Protein AF-A0A9E2I8N6-F1 (afdb_monomer_lite)

Structure (mmCIF, N/CA/C/O backbone):
data_AF-A0A9E2I8N6-F1
#
_entry.id   AF-A0A9E2I8N6-F1
#
loop_
_atom_site.group_PDB
_atom_site.id
_atom_site.type_symbol
_atom_site.label_atom_id
_atom_site.label_alt_id
_atom_site.label_comp_id
_atom_site.label_asym_id
_atom_site.label_entity_id
_atom_site.label_seq_id
_atom_site.pdbx_PDB_ins_code
_atom_site.Cartn_x
_atom_site.Cartn_y
_atom_site.Cartn_z
_atom_site.occupancy
_atom_site.B_iso_or_equiv
_atom_site.auth_seq_id
_atom_site.auth_comp_id
_atom_site.auth_asym_id
_atom_site.auth_atom_id
_atom_site.pdbx_PDB_model_num
ATOM 1 N N . MET A 1 1 ? -30.094 17.859 -16.298 1.00 48.66 1 MET A N 1
ATOM 2 C CA . MET A 1 1 ? -30.228 16.476 -16.817 1.00 48.66 1 MET A CA 1
ATOM 3 C C . MET A 1 1 ? -29.022 15.600 -16.455 1.00 48.66 1 MET A C 1
ATOM 5 O O . MET A 1 1 ? -29.227 14.591 -15.797 1.00 48.66 1 MET A O 1
ATOM 9 N N . LEU A 1 2 ? -27.777 16.019 -16.736 1.00 44.66 2 LEU A N 1
ATOM 10 C CA . LEU A 1 2 ? -26.548 15.304 -16.320 1.00 44.66 2 LEU A CA 1
ATOM 11 C C . LEU A 1 2 ? -26.465 15.026 -14.804 1.00 44.66 2 LEU A C 1
ATOM 13 O O . LEU A 1 2 ? -26.094 13.935 -14.390 1.00 44.66 2 LEU A O 1
ATOM 17 N N . GLN A 1 3 ? -26.911 15.965 -13.967 1.00 48.12 3 GLN A N 1
ATOM 18 C CA . GLN A 1 3 ? -26.876 15.825 -12.504 1.00 48.12 3 GLN A CA 1
ATOM 19 C C . GLN A 1 3 ? -27.768 14.689 -11.956 1.00 48.12 3 GLN A C 1
ATOM 21 O O . GLN A 1 3 ? -27.453 14.122 -10.917 1.00 48.12 3 GLN A O 1
ATOM 26 N N . ARG A 1 4 ? -28.855 14.321 -12.657 1.00 50.34 4 ARG A N 1
ATOM 27 C CA . ARG A 1 4 ? -29.710 13.179 -12.274 1.00 50.34 4 ARG A CA 1
ATOM 28 C C . ARG A 1 4 ? -29.137 11.837 -12.742 1.00 50.34 4 ARG A C 1
ATOM 30 O O . ARG A 1 4 ? -29.308 10.853 -12.038 1.00 50.34 4 ARG A O 1
ATOM 37 N N . LEU A 1 5 ? -28.416 11.810 -13.865 1.00 50.81 5 LEU A N 1
ATOM 38 C CA . LEU A 1 5 ? -27.748 10.600 -14.367 1.00 50.81 5 LEU A CA 1
ATOM 39 C C . LEU A 1 5 ? -26.554 10.193 -13.488 1.00 50.81 5 LEU A C 1
ATOM 41 O O . LEU A 1 5 ? -26.382 9.013 -13.203 1.00 50.81 5 LEU A O 1
ATOM 45 N N . PHE A 1 6 ? -25.780 11.155 -12.973 1.00 48.88 6 PHE A N 1
ATOM 46 C CA . PHE A 1 6 ? -24.663 10.857 -12.061 1.00 48.88 6 PHE A CA 1
ATOM 47 C C . PHE A 1 6 ? -25.097 10.486 -10.635 1.00 48.88 6 PHE A C 1
ATOM 49 O O . PHE A 1 6 ? -24.335 9.838 -9.923 1.00 48.88 6 PHE A O 1
ATOM 56 N N . MET A 1 7 ? -26.319 10.842 -10.223 1.00 50.53 7 MET A N 1
ATOM 57 C CA . MET A 1 7 ? -26.854 10.454 -8.912 1.00 50.53 7 MET A CA 1
ATOM 58 C C . MET A 1 7 ? -27.370 9.008 -8.856 1.00 50.53 7 MET A C 1
ATOM 60 O O . MET A 1 7 ? -27.530 8.480 -7.761 1.00 50.53 7 MET A O 1
ATOM 64 N N . GLN A 1 8 ? -27.612 8.341 -9.990 1.00 54.47 8 GLN A N 1
ATOM 65 C CA . GLN A 1 8 ? -28.238 7.011 -9.981 1.00 54.47 8 GLN A CA 1
ATOM 66 C C . GLN A 1 8 ? -27.259 5.835 -9.832 1.00 54.47 8 GLN A C 1
ATOM 68 O O . GLN A 1 8 ? -27.704 4.722 -9.569 1.00 54.47 8 GLN A O 1
ATOM 73 N N . SER A 1 9 ? -25.941 6.038 -9.954 1.00 67.25 9 SER A N 1
ATOM 74 C CA . SER A 1 9 ? -24.978 4.930 -9.859 1.00 67.25 9 SER A CA 1
ATOM 75 C C . SER A 1 9 ? -23.542 5.441 -9.611 1.00 67.25 9 SER A C 1
ATOM 77 O O . SER A 1 9 ? -22.736 5.565 -10.535 1.00 67.25 9 SER A O 1
ATOM 79 N N . PRO A 1 10 ? -23.167 5.737 -8.350 1.00 75.06 10 PRO A N 1
ATOM 80 C CA . PRO A 1 10 ? -21.771 5.991 -7.938 1.00 75.06 10 PRO A CA 1
ATOM 81 C C . PRO A 1 10 ? -20.782 4.896 -8.380 1.00 75.06 10 PRO A C 1
ATOM 83 O O . PRO A 1 10 ? -19.583 5.135 -8.525 1.00 75.06 10 PRO A O 1
ATOM 86 N N . THR A 1 11 ? -21.293 3.702 -8.673 1.00 82.88 11 THR A N 1
ATOM 87 C CA . THR A 1 11 ? -20.560 2.598 -9.290 1.00 82.88 11 THR A CA 1
ATOM 88 C C . THR A 1 11 ? -20.036 2.907 -10.695 1.00 82.88 11 THR A C 1
ATOM 90 O O . THR A 1 11 ? -18.966 2.414 -11.042 1.00 82.88 11 THR A O 1
ATOM 93 N N . HIS A 1 12 ? -20.698 3.759 -11.488 1.00 89.25 12 HIS A N 1
ATOM 94 C CA . HIS A 1 12 ? -20.178 4.166 -12.802 1.00 89.25 12 HIS A CA 1
ATOM 95 C C . HIS A 1 12 ? -18.934 5.045 -12.685 1.00 89.25 12 HIS A C 1
ATOM 97 O O . HIS A 1 12 ? -17.980 4.842 -13.428 1.00 89.25 12 HIS A O 1
ATOM 103 N N . ILE A 1 13 ? -18.909 5.979 -11.726 1.00 89.69 13 ILE A N 1
ATOM 104 C CA . ILE A 1 13 ? -17.737 6.838 -11.494 1.00 89.69 13 ILE A CA 1
ATOM 105 C C . ILE A 1 13 ? -16.535 5.972 -11.099 1.00 89.69 13 ILE A C 1
ATOM 107 O O . ILE A 1 13 ? -15.458 6.111 -11.675 1.00 89.69 13 ILE A O 1
ATOM 111 N N . GLY A 1 14 ? -16.740 5.021 -10.180 1.00 92.69 14 GLY A N 1
ATOM 112 C CA . GLY A 1 14 ? -15.711 4.048 -9.810 1.00 92.69 14 GLY A CA 1
ATOM 113 C C . GLY A 1 14 ? -15.209 3.225 -11.001 1.00 92.69 14 GLY A C 1
ATOM 114 O O . GLY A 1 14 ? -14.002 3.091 -11.185 1.00 92.69 14 GLY A O 1
ATOM 115 N N . ALA A 1 15 ? -16.110 2.731 -11.856 1.00 94.81 15 ALA A N 1
ATOM 116 C CA . ALA A 1 15 ? -15.739 1.969 -13.050 1.00 94.81 15 ALA A CA 1
ATOM 117 C C . ALA A 1 15 ? -14.923 2.800 -14.057 1.00 94.81 15 ALA A C 1
ATOM 119 O O . ALA A 1 15 ? -13.929 2.304 -14.583 1.00 94.81 15 ALA A O 1
ATOM 120 N N . ILE A 1 16 ? -15.292 4.067 -14.283 1.00 95.62 16 ILE A N 1
ATOM 121 C CA . ILE A 1 16 ? -14.557 4.983 -15.171 1.00 95.62 16 ILE A CA 1
ATOM 122 C C . ILE A 1 16 ? -13.142 5.228 -14.639 1.00 95.62 16 ILE A C 1
ATOM 124 O O . ILE A 1 16 ? -12.177 5.128 -15.392 1.00 95.62 16 ILE A O 1
ATOM 128 N N . ILE A 1 17 ? -12.999 5.503 -13.340 1.00 96.00 17 ILE A N 1
ATOM 129 C CA . ILE A 1 17 ? -11.686 5.736 -12.721 1.00 96.00 17 ILE A CA 1
ATOM 130 C C . ILE A 1 17 ? -10.835 4.456 -12.735 1.00 96.00 17 ILE A C 1
ATOM 132 O O . ILE A 1 17 ? -9.624 4.514 -12.970 1.00 96.00 17 ILE A O 1
ATOM 136 N N . GLY A 1 18 ? -11.460 3.294 -12.532 1.00 96.81 18 GLY A N 1
ATOM 137 C CA . GLY A 1 18 ? -10.798 2.002 -12.681 1.00 96.81 18 GLY A CA 1
ATOM 138 C C . GLY A 1 18 ? -10.282 1.792 -14.105 1.00 96.81 18 GLY A C 1
ATOM 139 O O . GLY A 1 18 ? -9.103 1.501 -14.286 1.00 96.81 18 GLY A O 1
ATOM 140 N N . ALA A 1 19 ? -11.115 2.029 -15.121 1.00 97.62 19 ALA A N 1
ATOM 141 C CA . ALA A 1 19 ? -10.723 1.916 -16.526 1.00 97.62 19 ALA A CA 1
ATOM 142 C C . ALA A 1 19 ? -9.598 2.896 -16.904 1.00 97.62 19 ALA A C 1
ATOM 144 O O . ALA A 1 19 ? -8.639 2.499 -17.564 1.00 97.62 19 ALA A O 1
ATOM 145 N N . LEU A 1 20 ? -9.666 4.143 -16.425 1.00 97.44 20 LEU A N 1
ATOM 146 C CA . LEU A 1 20 ? -8.597 5.134 -16.582 1.00 97.44 20 LEU A CA 1
ATOM 147 C C . LEU A 1 20 ? -7.274 4.629 -15.985 1.00 97.44 20 LEU A C 1
ATOM 149 O O . LEU A 1 20 ? -6.224 4.742 -16.613 1.00 97.44 20 LEU A O 1
ATOM 153 N N . SER A 1 21 ? -7.330 4.040 -14.788 1.00 97.38 21 SER A N 1
ATOM 154 C CA . SER A 1 21 ? -6.150 3.493 -14.110 1.00 97.38 21 SER A CA 1
ATOM 155 C C . SER A 1 21 ? -5.581 2.277 -14.841 1.00 97.38 21 SER A C 1
ATOM 157 O O . SER A 1 21 ? -4.366 2.177 -14.999 1.00 97.38 21 SER A O 1
ATOM 159 N N . ALA A 1 22 ? -6.440 1.389 -15.354 1.00 97.50 22 ALA A N 1
ATOM 160 C CA . ALA A 1 22 ? -6.016 0.272 -16.195 1.00 97.50 22 ALA A CA 1
ATOM 161 C C . ALA A 1 22 ? -5.307 0.769 -17.462 1.00 97.50 22 ALA A C 1
ATOM 163 O O . ALA A 1 22 ? -4.232 0.274 -17.784 1.00 97.50 22 ALA A O 1
ATOM 164 N N . ALA A 1 23 ? -5.871 1.769 -18.147 1.00 97.81 23 ALA A N 1
ATOM 165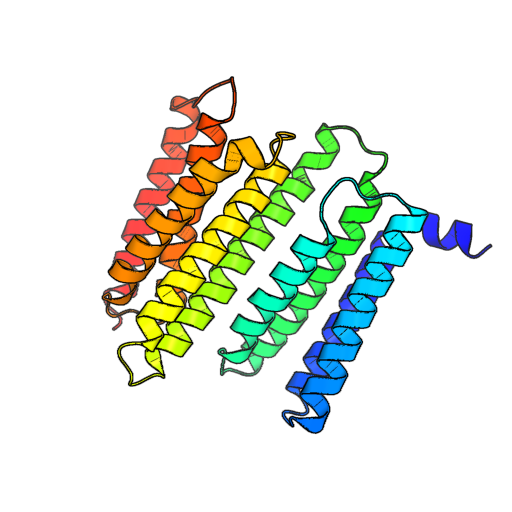 C CA . ALA A 1 23 ? -5.298 2.335 -19.365 1.00 97.81 23 ALA A CA 1
ATOM 166 C C . ALA A 1 23 ? -3.924 2.977 -19.116 1.00 97.81 23 ALA A C 1
ATOM 168 O O . ALA A 1 23 ? -2.985 2.725 -19.872 1.00 97.81 23 ALA A O 1
ATOM 169 N N . ALA A 1 24 ? -3.779 3.755 -18.038 1.00 97.25 24 ALA A N 1
ATOM 170 C CA . ALA A 1 24 ? -2.505 4.367 -17.667 1.00 97.25 24 ALA A CA 1
ATOM 171 C C . ALA A 1 24 ? -1.426 3.307 -17.386 1.00 97.25 24 ALA A C 1
ATOM 173 O O . ALA A 1 24 ? -0.350 3.332 -17.986 1.00 97.25 24 ALA A O 1
ATOM 174 N N . LEU A 1 25 ? -1.735 2.327 -16.532 1.00 96.56 25 LEU A N 1
ATOM 175 C CA . LEU A 1 25 ? -0.794 1.267 -16.163 1.00 96.56 25 LEU A CA 1
ATOM 176 C C . LEU A 1 25 ? -0.463 0.338 -17.339 1.00 96.56 25 LEU A C 1
ATOM 178 O O . LEU A 1 25 ? 0.688 -0.062 -17.500 1.00 96.56 25 LEU A O 1
ATOM 182 N N . PHE A 1 26 ? -1.443 0.028 -18.191 1.00 97.12 26 PHE A N 1
ATOM 183 C CA . PHE A 1 26 ? -1.229 -0.746 -19.413 1.00 97.12 26 PHE A CA 1
ATOM 184 C C . PHE A 1 26 ? -0.312 -0.006 -20.391 1.00 97.12 26 PHE A C 1
ATOM 186 O O . PHE A 1 26 ? 0.589 -0.615 -20.960 1.00 97.12 26 PHE A O 1
ATOM 193 N N . THR A 1 27 ? -0.483 1.310 -20.541 1.00 97.25 27 THR A N 1
ATOM 194 C CA . THR A 1 27 ? 0.381 2.136 -21.400 1.00 97.25 27 THR A CA 1
ATOM 195 C C . THR A 1 27 ? 1.827 2.115 -20.906 1.00 97.25 27 THR A C 1
ATOM 197 O O . THR A 1 27 ? 2.739 1.882 -21.696 1.00 97.25 27 THR A O 1
ATOM 200 N N . VAL A 1 28 ? 2.042 2.281 -19.596 1.00 96.12 28 VAL A N 1
ATOM 201 C CA . VAL A 1 28 ? 3.380 2.172 -18.986 1.00 96.12 28 VAL A CA 1
ATOM 202 C C . VAL A 1 28 ? 3.979 0.780 -19.195 1.00 96.12 28 VAL A C 1
ATOM 204 O O . VAL A 1 28 ? 5.169 0.652 -19.473 1.00 96.12 28 VAL A O 1
ATOM 207 N N . HIS A 1 29 ? 3.162 -0.266 -19.076 1.00 94.56 29 HIS A N 1
ATOM 208 C CA . HIS A 1 29 ? 3.610 -1.640 -19.265 1.00 94.56 29 HIS A CA 1
ATOM 209 C C . HIS A 1 29 ? 4.013 -1.940 -20.716 1.00 94.56 29 HIS A C 1
ATOM 211 O O . HIS A 1 29 ? 5.042 -2.575 -20.940 1.00 94.56 29 HIS A O 1
ATOM 217 N N . GLN A 1 30 ? 3.220 -1.478 -21.685 1.00 96.44 30 GLN A N 1
ATOM 218 C CA . GLN A 1 30 ? 3.439 -1.735 -23.108 1.00 96.44 30 GLN A CA 1
ATOM 219 C C . GLN A 1 30 ? 4.614 -0.929 -23.678 1.00 96.44 30 GLN A C 1
ATOM 221 O O . GLN A 1 30 ? 5.298 -1.395 -24.588 1.00 96.44 30 GLN A O 1
ATOM 226 N N . PHE A 1 31 ? 4.860 0.269 -23.141 1.00 96.38 31 PHE A N 1
ATOM 227 C CA . PHE A 1 31 ? 5.901 1.181 -23.609 1.00 96.38 31 PHE A CA 1
ATOM 228 C C . PHE A 1 31 ? 6.872 1.525 -22.468 1.00 96.38 31 PHE A C 1
ATOM 230 O O . PHE A 1 31 ? 6.771 2.607 -21.882 1.00 96.38 31 PHE A O 1
ATOM 237 N N . PRO A 1 32 ? 7.846 0.646 -22.158 1.00 92.44 32 PRO A N 1
ATOM 238 C CA . PRO A 1 32 ? 8.779 0.811 -21.042 1.00 92.44 32 PRO A CA 1
ATOM 239 C C . PRO A 1 32 ? 9.885 1.837 -21.357 1.00 92.44 32 PRO A C 1
ATOM 241 O O . PRO A 1 32 ? 11.074 1.544 -21.276 1.00 92.44 32 PRO A O 1
ATOM 244 N N . SER A 1 33 ? 9.505 3.053 -21.750 1.00 96.81 33 SER A N 1
ATOM 245 C CA . SER A 1 33 ? 10.422 4.173 -21.969 1.00 96.81 33 SER A CA 1
ATOM 246 C C . SER A 1 33 ? 10.206 5.247 -20.907 1.00 96.81 33 SER A C 1
ATOM 248 O O . SER A 1 33 ? 9.071 5.523 -20.519 1.00 96.81 33 SER A O 1
ATOM 250 N N . LEU A 1 34 ? 11.283 5.905 -20.462 1.00 95.44 34 LEU A N 1
ATOM 251 C CA . LEU A 1 34 ? 11.185 7.002 -19.488 1.00 95.44 34 LEU A CA 1
ATOM 252 C C . LEU A 1 34 ? 10.321 8.163 -20.011 1.00 95.44 34 LEU A C 1
ATOM 254 O O . LEU A 1 34 ? 9.597 8.790 -19.240 1.00 95.44 34 LEU A O 1
ATOM 258 N N . ALA A 1 35 ? 10.358 8.396 -21.327 1.00 96.88 35 ALA A N 1
ATOM 259 C CA . ALA A 1 35 ? 9.568 9.418 -22.007 1.00 96.88 35 ALA A CA 1
ATOM 260 C C . ALA A 1 35 ? 8.057 9.146 -21.960 1.00 96.88 35 ALA A C 1
ATOM 262 O O . ALA A 1 35 ? 7.280 10.091 -21.961 1.00 96.88 35 ALA A O 1
ATOM 263 N N . VAL A 1 36 ? 7.633 7.880 -21.894 1.00 97.00 36 VAL A N 1
ATOM 264 C CA . VAL A 1 36 ? 6.219 7.519 -21.700 1.00 97.00 36 VAL A CA 1
ATOM 265 C C . VAL A 1 36 ? 5.889 7.408 -20.213 1.00 97.00 36 VAL A C 1
ATOM 267 O O . VAL A 1 36 ? 4.832 7.859 -19.778 1.00 97.00 36 VAL A O 1
ATOM 270 N N . PHE A 1 37 ? 6.812 6.866 -19.418 1.00 95.38 37 PHE A N 1
ATOM 271 C CA . PHE A 1 37 ? 6.622 6.613 -17.996 1.00 95.38 37 PHE A CA 1
ATOM 272 C C . PHE A 1 37 ? 6.210 7.863 -17.212 1.00 95.38 37 PHE A C 1
ATOM 274 O O . PHE A 1 37 ? 5.141 7.883 -16.599 1.00 95.38 37 PHE A O 1
ATOM 281 N N . PHE A 1 38 ? 7.041 8.911 -17.229 1.00 96.00 38 PHE A N 1
ATOM 282 C CA . PHE A 1 38 ? 6.804 10.086 -16.391 1.00 96.00 38 PHE A CA 1
ATOM 283 C C . PHE A 1 38 ? 5.532 10.848 -16.781 1.00 96.00 38 PHE A C 1
ATOM 285 O O . PHE A 1 38 ? 4.728 11.106 -15.884 1.00 96.00 38 PHE A O 1
ATOM 292 N N . PRO A 1 39 ? 5.279 11.167 -18.068 1.00 97.81 39 PRO A N 1
ATOM 293 C CA . PRO A 1 39 ? 4.054 11.862 -18.446 1.00 97.81 39 PRO A CA 1
ATOM 294 C C . PRO A 1 39 ? 2.800 11.068 -18.090 1.00 97.81 39 PRO A C 1
ATOM 296 O O . PRO A 1 39 ? 1.892 11.626 -17.483 1.00 97.81 39 PRO A O 1
ATOM 299 N N . VAL A 1 40 ? 2.762 9.761 -18.382 1.00 97.38 40 VAL A N 1
ATOM 300 C CA . VAL A 1 40 ? 1.581 8.935 -18.088 1.00 97.38 40 VAL A CA 1
ATOM 301 C C . VAL A 1 40 ? 1.331 8.852 -16.583 1.00 97.38 40 VAL A C 1
ATOM 303 O O . VAL A 1 40 ? 0.195 9.045 -16.153 1.00 97.38 40 VAL A O 1
ATOM 306 N N . MET A 1 41 ? 2.369 8.634 -15.770 1.00 95.94 41 MET A N 1
ATOM 307 C CA . MET A 1 41 ? 2.226 8.562 -14.312 1.00 95.94 41 MET A CA 1
ATOM 308 C C . MET A 1 41 ? 1.795 9.897 -13.701 1.00 95.94 41 MET A C 1
ATOM 310 O O . MET A 1 41 ? 0.892 9.920 -12.864 1.00 95.94 41 MET A O 1
ATOM 314 N N . VAL A 1 42 ? 2.396 11.013 -14.127 1.00 96.62 42 VAL A N 1
ATOM 315 C CA . VAL A 1 42 ? 2.031 12.351 -13.637 1.00 96.62 42 VAL A CA 1
ATOM 316 C C . VAL A 1 42 ? 0.601 12.695 -14.046 1.00 96.62 42 VAL A C 1
ATOM 318 O O . VAL A 1 42 ? -0.194 13.078 -13.189 1.00 96.62 42 VAL A O 1
ATOM 321 N N . SER A 1 43 ? 0.237 12.508 -15.318 1.00 97.25 43 SER A N 1
ATOM 322 C CA . SER A 1 43 ? -1.128 12.749 -15.794 1.00 97.25 43 SER A CA 1
ATOM 323 C C . SER A 1 43 ? -2.142 11.873 -15.064 1.00 97.25 43 SER A C 1
ATOM 325 O O . SER A 1 43 ? -3.180 12.373 -14.638 1.00 97.25 43 SER A O 1
ATOM 327 N N . TRP A 1 44 ? -1.840 10.591 -14.857 1.00 97.19 44 TRP A N 1
ATOM 328 C CA . TRP A 1 44 ? -2.710 9.683 -14.114 1.00 97.19 44 TRP A CA 1
ATOM 329 C C . TRP A 1 44 ? -2.916 10.138 -12.664 1.00 97.19 44 TRP A C 1
ATOM 331 O O . TRP A 1 44 ? -4.061 10.260 -12.229 1.00 97.19 44 TRP A O 1
ATOM 341 N N . LEU A 1 45 ? -1.844 10.472 -11.937 1.00 97.00 45 LEU A N 1
ATOM 342 C CA . LEU A 1 45 ? -1.937 10.972 -10.560 1.00 97.00 45 LEU A CA 1
ATOM 343 C C . LEU A 1 45 ? -2.723 12.284 -10.471 1.00 97.00 45 LEU A C 1
ATOM 345 O O . LEU A 1 45 ? -3.579 12.426 -9.597 1.00 97.00 45 LEU A O 1
ATOM 349 N N . VAL A 1 46 ? -2.480 13.223 -11.390 1.00 97.25 46 VAL A N 1
ATOM 350 C CA . VAL A 1 46 ? -3.230 14.485 -11.465 1.00 97.25 46 VAL A CA 1
ATOM 351 C C . VAL A 1 46 ? -4.715 14.212 -11.693 1.00 97.25 46 VAL A C 1
ATOM 353 O O . VAL A 1 46 ? -5.547 14.769 -10.982 1.00 97.25 46 VAL A O 1
ATOM 356 N N . LEU A 1 47 ? -5.068 13.316 -12.618 1.00 96.88 47 LEU A N 1
ATOM 357 C CA . LEU A 1 47 ? -6.463 12.956 -12.875 1.00 96.88 47 LEU A CA 1
ATOM 358 C C . LEU A 1 47 ? -7.133 12.307 -11.657 1.00 96.88 47 LEU A C 1
ATOM 360 O O . LEU A 1 47 ? -8.286 12.626 -11.371 1.00 96.88 47 LEU A O 1
ATOM 364 N N . LEU A 1 48 ? -6.428 11.455 -10.904 1.00 95.88 48 LEU A N 1
ATOM 365 C CA . LEU A 1 48 ? -6.948 10.897 -9.652 1.00 95.88 48 LEU A CA 1
ATOM 366 C C . LEU A 1 48 ? -7.193 11.996 -8.603 1.00 95.88 48 LEU A C 1
ATOM 368 O O . LEU A 1 48 ? -8.270 12.048 -8.002 1.00 95.88 48 LEU A O 1
ATOM 372 N N . ILE A 1 49 ? -6.243 12.915 -8.410 1.00 95.94 49 ILE A N 1
ATOM 373 C CA . ILE A 1 49 ? -6.390 14.032 -7.461 1.00 95.94 49 ILE A CA 1
ATOM 374 C C . ILE A 1 49 ? -7.566 14.933 -7.860 1.00 95.94 49 ILE A C 1
ATOM 376 O O . ILE A 1 49 ? -8.408 15.251 -7.019 1.00 95.94 49 ILE A O 1
ATOM 380 N N . LEU A 1 50 ? -7.673 15.291 -9.142 1.00 95.56 50 LEU A N 1
ATOM 381 C CA . LEU A 1 50 ? -8.777 16.099 -9.662 1.00 95.56 50 LEU A CA 1
ATOM 382 C C . LEU A 1 50 ? -10.124 15.387 -9.512 1.00 95.56 50 LEU A C 1
ATOM 384 O O . LEU A 1 50 ? -11.101 16.013 -9.101 1.00 95.56 50 LEU A O 1
ATOM 388 N N . ALA A 1 51 ? -10.184 14.081 -9.786 1.00 93.31 51 ALA A N 1
ATOM 389 C CA . ALA A 1 51 ? -11.386 13.284 -9.563 1.00 93.31 51 ALA A CA 1
ATOM 390 C C . ALA A 1 51 ? -11.775 13.270 -8.079 1.00 93.31 51 ALA A C 1
ATOM 392 O O . ALA A 1 51 ? -12.948 13.439 -7.752 1.00 93.31 51 ALA A O 1
ATOM 393 N N . TYR A 1 52 ? -10.802 13.125 -7.174 1.00 92.50 52 TYR A N 1
ATOM 394 C CA . TYR A 1 52 ? -11.042 13.199 -5.734 1.00 92.50 52 TYR A CA 1
ATOM 395 C C . TYR A 1 52 ? -11.615 14.564 -5.333 1.00 92.50 52 TYR A C 1
ATOM 397 O O . TYR A 1 52 ? -12.662 14.597 -4.692 1.00 92.50 52 TYR A O 1
ATOM 405 N N . TRP A 1 53 ? -11.002 15.675 -5.759 1.00 92.62 53 TRP A N 1
ATOM 406 C CA . TRP A 1 53 ? -11.500 17.025 -5.460 1.00 92.62 53 TRP A CA 1
ATOM 407 C C . TRP A 1 53 ? -12.894 17.276 -6.024 1.00 92.62 53 TRP A C 1
ATOM 409 O O . TRP A 1 53 ? -13.755 17.800 -5.321 1.00 92.62 53 TRP A O 1
ATOM 419 N N . TYR A 1 54 ? -13.143 16.864 -7.269 1.00 90.88 54 TYR A N 1
ATOM 420 C CA . TYR A 1 54 ? -14.460 16.983 -7.885 1.00 90.88 54 TYR A CA 1
ATOM 421 C C . TYR A 1 54 ? -15.532 16.270 -7.059 1.00 90.88 54 TYR A C 1
ATOM 423 O O . TYR A 1 54 ? -16.603 16.827 -6.809 1.00 90.88 54 TYR A O 1
ATOM 431 N N . ILE A 1 55 ? -15.242 15.046 -6.615 1.00 87.44 55 ILE A N 1
ATOM 432 C CA . ILE A 1 55 ? -16.182 14.277 -5.808 1.00 87.44 55 ILE A CA 1
ATOM 433 C C . ILE A 1 55 ? -16.318 14.904 -4.415 1.00 87.44 55 ILE A C 1
ATOM 435 O O . ILE A 1 55 ? -17.433 15.035 -3.928 1.00 87.44 55 ILE A O 1
ATOM 439 N N . ASP A 1 56 ? -15.231 15.339 -3.783 1.00 87.69 56 ASP A N 1
ATOM 440 C CA . ASP A 1 56 ? -15.270 15.932 -2.442 1.00 87.69 56 ASP A CA 1
ATOM 441 C C . ASP A 1 56 ? -16.104 17.204 -2.368 1.00 87.69 56 ASP A C 1
ATOM 443 O O . ASP A 1 56 ? -16.987 17.305 -1.520 1.00 87.69 56 ASP A O 1
ATOM 447 N N . ILE A 1 57 ? -15.945 18.105 -3.336 1.00 87.12 57 ILE A N 1
ATOM 448 C CA . ILE A 1 57 ? -16.760 19.323 -3.438 1.00 87.12 57 ILE A CA 1
ATOM 449 C C . ILE A 1 57 ? -18.253 18.995 -3.589 1.00 87.12 57 ILE A C 1
ATOM 451 O O . ILE A 1 57 ? -19.110 19.732 -3.104 1.00 87.12 57 ILE A O 1
ATOM 455 N N . ARG A 1 58 ? -18.588 17.909 -4.292 1.00 83.81 58 ARG A N 1
ATOM 456 C CA . ARG A 1 58 ? -19.978 17.549 -4.609 1.00 83.81 58 ARG A CA 1
ATOM 457 C C . ARG A 1 58 ? -20.662 16.721 -3.531 1.00 83.81 58 ARG A C 1
ATOM 459 O O . ARG A 1 58 ? -21.880 16.800 -3.406 1.00 83.81 58 ARG A O 1
ATOM 466 N N . P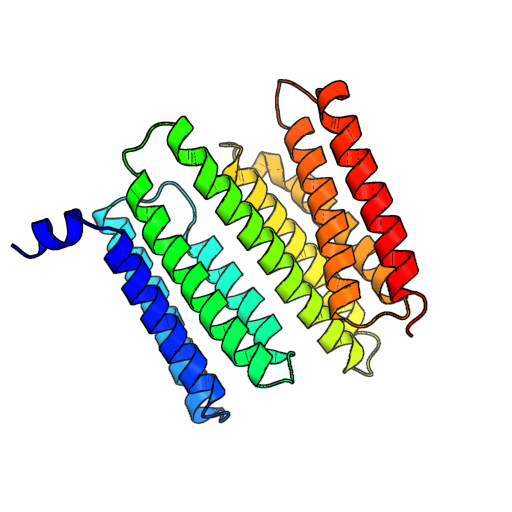HE A 1 59 ? -19.897 15.904 -2.822 1.00 79.81 59 PHE A N 1
ATOM 467 C CA . PHE A 1 59 ? -20.422 14.793 -2.042 1.00 79.81 59 PHE A CA 1
ATOM 468 C C . PHE A 1 59 ? -19.925 14.810 -0.582 1.00 79.81 59 PHE A C 1
ATOM 470 O O . PHE A 1 59 ? -20.617 14.294 0.288 1.00 79.81 59 PHE A O 1
ATOM 477 N N . GLY A 1 60 ? -18.793 15.458 -0.279 1.00 74.00 60 GLY A N 1
ATOM 478 C CA . GLY A 1 60 ? -18.260 15.632 1.078 1.00 74.00 60 GLY A CA 1
ATOM 479 C C . GLY A 1 60 ? -17.755 14.334 1.716 1.00 74.00 60 GLY A C 1
ATOM 480 O O . GLY A 1 60 ? -18.519 13.561 2.301 1.00 74.00 60 GLY A O 1
ATOM 481 N N . TRP A 1 61 ? -16.446 14.083 1.660 1.00 72.88 61 TRP A N 1
ATOM 482 C CA . TRP A 1 61 ? -15.877 12.842 2.196 1.00 72.88 61 TRP A CA 1
ATOM 483 C C . TRP A 1 61 ? -15.660 12.881 3.712 1.00 72.88 61 TRP A C 1
ATOM 485 O O . TRP A 1 61 ? -15.121 13.828 4.275 1.00 72.88 61 TRP A O 1
ATOM 495 N N . LYS A 1 62 ? -15.999 11.776 4.393 1.00 68.69 62 LYS A N 1
ATOM 496 C CA . LYS A 1 62 ? -15.731 11.588 5.836 1.00 68.69 62 LYS A CA 1
ATOM 497 C C . LYS A 1 62 ? -14.345 11.003 6.139 1.00 68.69 62 LYS A C 1
ATOM 499 O O . LYS A 1 62 ? -13.860 11.121 7.263 1.00 68.69 62 LYS A O 1
ATOM 504 N N . TYR A 1 63 ? -13.724 10.333 5.172 1.00 72.31 63 TYR A N 1
ATOM 505 C CA . TYR A 1 63 ? -12.446 9.634 5.338 1.00 72.31 63 TYR A CA 1
ATOM 506 C C . TYR A 1 63 ? -11.350 10.307 4.510 1.00 72.31 63 TYR A C 1
ATOM 508 O O . TYR A 1 63 ? -11.665 10.883 3.471 1.00 72.31 63 TYR A O 1
ATOM 516 N N . PRO A 1 64 ? -10.067 10.185 4.903 1.00 83.38 64 PRO A N 1
ATOM 517 C CA . PRO A 1 64 ? -8.942 10.664 4.103 1.00 83.38 64 PRO A CA 1
ATOM 518 C C . PRO A 1 64 ? -8.716 9.753 2.879 1.00 83.38 64 PRO A C 1
ATOM 520 O O . PRO A 1 64 ? -7.681 9.105 2.760 1.00 83.38 64 PRO A O 1
ATOM 523 N N . LEU A 1 65 ? -9.705 9.660 1.982 1.00 86.94 65 LEU A N 1
ATOM 524 C CA . LEU A 1 65 ? -9.687 8.743 0.842 1.00 86.94 65 LEU A CA 1
ATOM 525 C C . LEU A 1 65 ? -8.500 9.001 -0.077 1.00 86.94 65 LEU A C 1
ATOM 527 O O . LEU A 1 65 ? -7.866 8.047 -0.515 1.00 86.94 65 LEU A O 1
ATOM 531 N N . LEU A 1 66 ? -8.178 10.272 -0.324 1.00 90.81 66 LEU A N 1
ATOM 532 C CA . LEU A 1 66 ? -7.023 10.629 -1.136 1.00 90.81 66 LEU A CA 1
ATOM 533 C C . LEU A 1 66 ? -5.748 9.967 -0.608 1.00 90.81 66 LEU A C 1
ATOM 535 O O . LEU A 1 66 ? -4.984 9.410 -1.384 1.00 90.81 66 LEU A O 1
ATOM 539 N N . ALA A 1 67 ? -5.554 9.959 0.713 1.00 92.19 67 ALA A N 1
ATOM 540 C CA . ALA A 1 67 ? -4.396 9.317 1.317 1.00 92.19 67 ALA A CA 1
ATOM 541 C C . ALA A 1 67 ? -4.402 7.796 1.092 1.00 92.19 67 ALA A C 1
ATOM 543 O O . ALA A 1 67 ? -3.356 7.241 0.774 1.00 92.19 67 ALA A O 1
ATOM 544 N N . TYR A 1 68 ? -5.565 7.136 1.187 1.00 92.38 68 TYR A N 1
ATOM 545 C CA . TYR A 1 68 ? -5.685 5.711 0.853 1.00 92.38 68 TYR A CA 1
ATOM 546 C C . TYR A 1 68 ? -5.340 5.444 -0.611 1.00 92.38 68 TYR A C 1
ATOM 548 O O . TYR A 1 68 ? -4.537 4.567 -0.885 1.00 92.38 68 TYR A O 1
ATOM 556 N N . ILE A 1 69 ? -5.880 6.231 -1.542 1.00 93.31 69 ILE A N 1
ATOM 557 C CA . ILE A 1 69 ? -5.616 6.065 -2.976 1.00 93.31 69 ILE A CA 1
ATOM 558 C C . ILE A 1 69 ? -4.134 6.258 -3.282 1.00 93.31 69 ILE A C 1
ATOM 560 O O . ILE A 1 69 ? -3.562 5.448 -4.000 1.00 93.31 69 ILE A O 1
ATOM 564 N N . LEU A 1 70 ? -3.505 7.303 -2.738 1.00 94.88 70 LEU A N 1
ATOM 565 C CA . LEU A 1 70 ? -2.087 7.573 -2.976 1.00 94.88 70 LEU A CA 1
ATOM 566 C C . LEU A 1 70 ? -1.197 6.461 -2.415 1.00 94.88 70 LEU A C 1
ATOM 568 O O . LEU A 1 70 ? -0.272 6.030 -3.098 1.00 94.88 70 LEU A O 1
ATOM 572 N N . VAL A 1 71 ? -1.504 5.966 -1.212 1.00 96.19 71 VAL A N 1
ATOM 573 C CA . VAL A 1 71 ? -0.823 4.806 -0.621 1.00 96.19 71 VAL A CA 1
ATOM 574 C C . VAL A 1 71 ? -0.984 3.575 -1.507 1.00 96.19 71 VAL A C 1
ATOM 576 O O . VAL A 1 71 ? 0.017 2.962 -1.862 1.00 96.19 71 VAL A O 1
ATOM 579 N N . THR A 1 72 ? -2.208 3.252 -1.923 1.00 95.69 72 THR A N 1
ATOM 580 C CA . THR A 1 72 ? -2.487 2.086 -2.767 1.00 95.69 72 THR A CA 1
ATOM 581 C C . THR A 1 72 ? -1.793 2.185 -4.120 1.00 95.69 72 THR A C 1
ATOM 583 O O . THR A 1 72 ? -1.142 1.241 -4.560 1.00 95.69 72 THR A O 1
ATOM 586 N N . VAL A 1 73 ? -1.870 3.340 -4.781 1.00 95.06 73 VAL A N 1
ATOM 587 C CA . VAL A 1 73 ? -1.193 3.568 -6.062 1.00 95.06 73 VAL A CA 1
ATOM 588 C C . VAL A 1 73 ? 0.312 3.389 -5.910 1.00 95.06 73 VAL A C 1
ATOM 590 O O . VAL A 1 73 ? 0.909 2.653 -6.692 1.00 95.06 73 VAL A O 1
ATOM 593 N N . PHE A 1 74 ? 0.916 4.010 -4.897 1.00 96.25 74 PHE A N 1
ATOM 594 C CA . PHE A 1 74 ? 2.352 3.915 -4.662 1.00 96.25 74 PHE A CA 1
ATOM 595 C C . PHE A 1 74 ? 2.783 2.476 -4.352 1.00 96.25 74 PHE A C 1
ATOM 597 O O . PHE A 1 74 ? 3.635 1.928 -5.046 1.00 96.25 74 PHE A O 1
ATOM 604 N N . SER A 1 75 ? 2.149 1.833 -3.370 1.00 97.06 75 SER A N 1
ATOM 605 C CA . SER A 1 75 ? 2.488 0.478 -2.932 1.00 97.06 75 SER A CA 1
ATOM 606 C C . SER A 1 75 ? 2.308 -0.564 -4.033 1.00 97.06 75 SER A C 1
ATOM 608 O O . SER A 1 75 ? 3.191 -1.397 -4.243 1.00 97.06 75 SER A O 1
ATOM 610 N N . LEU A 1 76 ? 1.192 -0.529 -4.763 1.00 94.75 76 LEU A N 1
ATOM 611 C CA . LEU A 1 76 ? 0.940 -1.518 -5.808 1.00 94.75 76 LEU A CA 1
ATOM 612 C C . LEU A 1 76 ? 1.786 -1.279 -7.057 1.00 94.75 76 LEU A C 1
ATOM 614 O O . LEU A 1 76 ? 2.195 -2.244 -7.702 1.00 94.75 76 LEU A O 1
ATOM 618 N N . PHE A 1 77 ? 2.101 -0.021 -7.374 1.00 94.19 77 PHE A N 1
ATOM 619 C CA . PHE A 1 77 ? 3.064 0.293 -8.422 1.00 94.19 77 PHE A CA 1
ATOM 620 C C . PHE A 1 77 ? 4.470 -0.216 -8.061 1.00 94.19 77 PHE A C 1
ATOM 622 O O . PHE A 1 77 ? 5.131 -0.831 -8.900 1.00 94.19 77 PHE A O 1
ATOM 629 N N . SER A 1 78 ? 4.902 -0.049 -6.805 1.00 96.25 78 SER A N 1
ATOM 630 C CA . SER A 1 78 ? 6.152 -0.628 -6.301 1.00 96.25 78 SER A CA 1
ATOM 631 C C . SER A 1 78 ? 6.200 -2.143 -6.508 1.00 96.25 78 SER A C 1
ATOM 633 O O . SER A 1 78 ? 7.172 -2.646 -7.069 1.00 96.25 78 SER A O 1
ATOM 635 N N . LEU A 1 79 ? 5.135 -2.875 -6.166 1.00 96.44 79 LEU A N 1
ATOM 636 C CA . LEU A 1 79 ? 5.064 -4.316 -6.435 1.00 96.44 79 LEU A CA 1
ATOM 637 C C . LEU A 1 79 ? 5.101 -4.634 -7.937 1.00 96.44 79 LEU A C 1
ATOM 639 O O . LEU A 1 79 ? 5.832 -5.528 -8.358 1.00 96.44 79 LEU A O 1
ATOM 643 N N . LEU A 1 80 ? 4.352 -3.893 -8.759 1.00 95.88 80 LEU A N 1
ATOM 644 C CA . LEU A 1 80 ? 4.334 -4.083 -10.213 1.00 95.88 80 LEU A CA 1
ATOM 645 C C . LEU A 1 80 ? 5.736 -3.938 -10.832 1.00 95.88 80 LEU A C 1
ATOM 647 O O . LEU A 1 80 ? 6.062 -4.667 -11.769 1.00 95.88 80 LEU A O 1
ATOM 651 N N . SER A 1 81 ? 6.564 -3.037 -10.290 1.00 94.69 81 SER A N 1
ATOM 652 C CA . SER A 1 81 ? 7.920 -2.773 -10.786 1.00 94.69 81 SER A CA 1
ATOM 653 C C . SER A 1 81 ? 8.904 -3.935 -10.593 1.00 94.69 81 SER A C 1
ATOM 655 O O . SER A 1 81 ? 9.826 -4.073 -11.393 1.00 94.69 81 SER A O 1
ATOM 657 N N . VAL A 1 82 ? 8.692 -4.796 -9.590 1.00 95.44 82 VAL A N 1
ATOM 658 C CA . VAL A 1 82 ? 9.598 -5.922 -9.267 1.00 95.44 82 VAL A CA 1
ATOM 659 C C . VAL A 1 82 ? 9.111 -7.272 -9.777 1.00 95.44 82 VAL A C 1
ATOM 661 O O . VAL A 1 82 ? 9.884 -8.220 -9.854 1.00 95.44 82 VAL A O 1
ATOM 664 N N . VAL A 1 83 ? 7.839 -7.391 -10.155 1.00 95.25 83 VAL A N 1
ATOM 665 C CA . VAL A 1 83 ? 7.323 -8.622 -10.767 1.00 95.25 83 VAL A CA 1
ATOM 666 C C . VAL A 1 83 ? 7.901 -8.751 -12.166 1.00 95.25 83 VAL A C 1
ATOM 668 O O . VAL A 1 83 ? 7.729 -7.842 -12.959 1.00 95.25 83 VAL A O 1
ATOM 671 N N . GLU A 1 84 ? 8.531 -9.867 -12.517 1.00 92.56 84 GLU A N 1
ATOM 672 C CA . GLU A 1 84 ? 9.142 -10.045 -13.848 1.00 92.56 84 GLU A CA 1
ATOM 673 C C . GLU A 1 84 ? 8.171 -10.641 -14.877 1.00 92.56 84 GLU A C 1
ATOM 675 O O . GLU A 1 84 ? 8.141 -10.245 -16.043 1.00 92.56 84 GLU A O 1
ATOM 680 N N . ARG A 1 85 ? 7.328 -11.585 -14.445 1.00 95.19 85 ARG A N 1
ATOM 681 C CA . ARG A 1 85 ? 6.468 -12.366 -15.340 1.00 95.19 85 ARG A CA 1
ATOM 682 C C . ARG A 1 85 ? 5.319 -11.519 -15.898 1.00 95.19 85 ARG A C 1
ATOM 684 O O . ARG A 1 85 ? 4.432 -11.100 -15.153 1.00 95.19 85 ARG A O 1
ATOM 691 N N . ALA A 1 86 ? 5.283 -11.347 -17.222 1.00 94.62 86 ALA A N 1
ATOM 692 C CA . ALA A 1 86 ? 4.301 -10.502 -17.913 1.00 94.62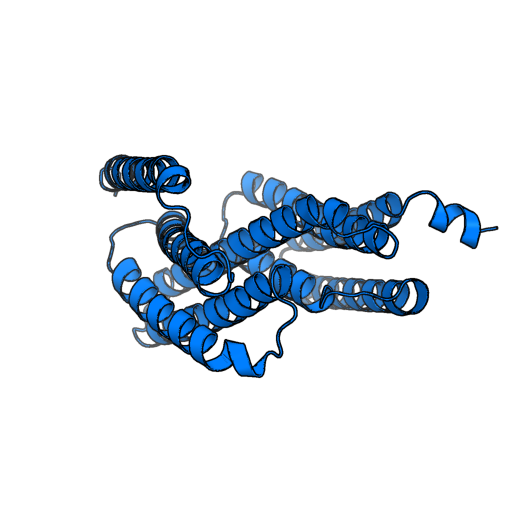 86 ALA A CA 1
ATOM 693 C C . ALA A 1 86 ? 2.841 -10.861 -17.584 1.00 94.62 86 ALA A C 1
ATOM 695 O O . ALA A 1 86 ? 2.040 -9.973 -17.305 1.00 94.62 86 ALA A O 1
ATOM 696 N N . GLN A 1 87 ? 2.496 -12.155 -17.520 1.00 96.44 87 GLN A N 1
ATOM 697 C CA . GLN A 1 87 ? 1.130 -12.578 -17.176 1.00 96.44 87 GLN A CA 1
ATOM 698 C C . GLN A 1 87 ? 0.700 -12.081 -15.787 1.00 96.44 87 GLN A C 1
ATOM 700 O O . GLN A 1 87 ? -0.428 -11.626 -15.614 1.00 96.44 87 GLN A O 1
ATOM 705 N N . ILE A 1 88 ? 1.607 -12.124 -14.805 1.00 94.88 88 ILE A N 1
ATOM 706 C CA . ILE A 1 88 ? 1.327 -11.663 -13.439 1.00 94.88 88 ILE A CA 1
ATOM 707 C C . ILE A 1 88 ? 1.190 -10.137 -13.422 1.00 94.88 88 ILE A C 1
ATOM 709 O O . ILE A 1 88 ? 0.289 -9.623 -12.762 1.00 94.88 88 ILE A O 1
ATOM 713 N N . ARG A 1 89 ? 2.010 -9.409 -14.195 1.00 95.75 89 ARG A N 1
ATOM 714 C CA . ARG A 1 89 ? 1.873 -7.950 -14.349 1.00 95.75 89 ARG A CA 1
ATOM 715 C C . ARG A 1 89 ? 0.493 -7.561 -14.873 1.00 95.75 89 ARG A C 1
ATOM 717 O O . ARG A 1 89 ? -0.140 -6.696 -14.280 1.00 95.75 89 ARG A O 1
ATOM 724 N N . PHE A 1 90 ? -0.008 -8.220 -15.921 1.00 95.94 90 PHE A N 1
ATOM 725 C CA . PHE A 1 90 ? -1.350 -7.939 -16.448 1.00 95.94 90 PHE A CA 1
ATOM 726 C C . PHE A 1 90 ? -2.445 -8.169 -15.408 1.00 95.94 90 PHE A C 1
ATOM 728 O O . PHE A 1 90 ? -3.317 -7.316 -15.236 1.00 95.94 90 PHE A O 1
ATOM 735 N N . VAL A 1 91 ? -2.377 -9.284 -14.675 1.00 96.44 91 VAL A N 1
ATOM 736 C CA . VAL A 1 91 ? -3.320 -9.560 -13.584 1.00 96.44 91 VAL A CA 1
ATOM 737 C C . VAL A 1 91 ? -3.251 -8.459 -12.523 1.00 96.44 91 VAL A C 1
ATOM 739 O O . VAL A 1 91 ? -4.290 -7.945 -12.115 1.00 96.44 91 VAL A O 1
ATOM 742 N N . LEU A 1 92 ? -2.048 -8.039 -12.123 1.00 95.56 92 LEU A N 1
ATOM 743 C CA . LEU A 1 92 ? -1.870 -6.957 -11.155 1.00 95.56 92 LEU A CA 1
ATOM 744 C C . LEU A 1 92 ? -2.426 -5.623 -11.659 1.00 95.56 92 LEU A C 1
ATOM 746 O O . LEU A 1 92 ? -3.083 -4.936 -10.888 1.00 95.56 92 LEU A O 1
ATOM 750 N N . ILE A 1 93 ? -2.244 -5.273 -12.934 1.00 97.19 93 ILE A N 1
ATOM 751 C CA . ILE A 1 93 ? -2.814 -4.049 -13.521 1.00 97.19 93 ILE A CA 1
ATOM 752 C C . ILE A 1 93 ? -4.340 -4.039 -13.383 1.00 97.19 93 ILE A C 1
ATOM 754 O O . ILE A 1 93 ? -4.912 -3.047 -12.926 1.00 97.19 93 ILE A O 1
ATOM 758 N N . VAL A 1 94 ? -4.999 -5.151 -13.723 1.00 96.88 94 VAL A N 1
ATOM 759 C CA . VAL A 1 94 ? -6.459 -5.283 -13.593 1.00 96.88 94 VAL A CA 1
ATOM 760 C C . VAL A 1 94 ? -6.888 -5.201 -12.127 1.00 96.88 94 VAL A C 1
ATOM 762 O O . VAL A 1 94 ? -7.858 -4.512 -11.810 1.00 96.88 94 VAL A O 1
ATOM 765 N N . VAL A 1 95 ? -6.155 -5.852 -11.220 1.00 95.25 95 VAL A N 1
ATOM 766 C CA . VAL A 1 95 ? -6.433 -5.806 -9.776 1.00 95.25 95 VAL A CA 1
ATOM 767 C C . VAL A 1 95 ? -6.279 -4.387 -9.223 1.00 95.25 95 VAL A C 1
ATOM 769 O O . VAL A 1 95 ? -7.167 -3.924 -8.510 1.00 95.25 95 VAL A O 1
ATOM 772 N N . ILE A 1 96 ? -5.215 -3.664 -9.583 1.00 95.69 96 ILE A N 1
ATOM 773 C CA . ILE A 1 96 ? -4.992 -2.269 -9.170 1.00 95.69 96 ILE A CA 1
ATOM 774 C C . ILE A 1 96 ? -6.140 -1.388 -9.658 1.00 95.69 96 ILE A C 1
ATOM 776 O O . ILE A 1 96 ? -6.738 -0.655 -8.872 1.00 95.69 96 ILE A O 1
ATOM 780 N N . ALA A 1 97 ? -6.490 -1.500 -10.939 1.00 96.81 97 ALA A N 1
ATOM 781 C CA . ALA A 1 97 ? -7.596 -0.764 -11.534 1.00 96.81 97 ALA A CA 1
ATOM 782 C C . ALA A 1 97 ? -8.928 -1.038 -10.819 1.00 96.81 97 ALA A C 1
ATOM 784 O O . ALA A 1 97 ? -9.670 -0.104 -10.506 1.00 96.81 97 ALA A O 1
ATOM 785 N N . ALA A 1 98 ? -9.211 -2.304 -10.505 1.00 96.19 98 ALA A N 1
ATOM 786 C CA . ALA A 1 98 ? -10.407 -2.697 -9.771 1.00 96.19 98 ALA A CA 1
ATOM 787 C C . ALA A 1 98 ? -10.415 -2.146 -8.336 1.00 96.19 98 ALA A C 1
ATOM 789 O O . ALA A 1 98 ? -11.445 -1.640 -7.891 1.00 96.19 98 ALA A O 1
ATOM 790 N N . ILE A 1 99 ? -9.283 -2.191 -7.622 1.00 96.06 99 ILE A N 1
ATOM 791 C CA . ILE A 1 99 ? -9.163 -1.655 -6.259 1.00 96.06 99 ILE A CA 1
ATOM 792 C C . ILE A 1 99 ? -9.366 -0.139 -6.257 1.00 96.06 99 ILE A C 1
AT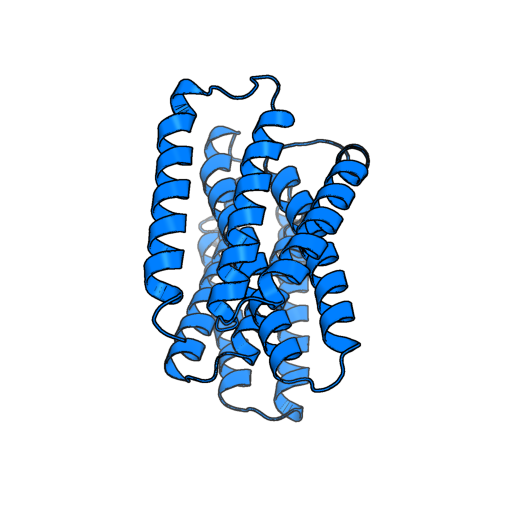OM 794 O O . ILE A 1 99 ? -10.187 0.356 -5.485 1.00 96.06 99 ILE A O 1
ATOM 798 N N . VAL A 1 100 ? -8.671 0.597 -7.130 1.00 95.50 100 VAL A N 1
ATOM 799 C CA . VAL A 1 100 ? -8.807 2.058 -7.230 1.00 95.50 100 VAL A CA 1
ATOM 800 C C . VAL A 1 100 ? -10.247 2.424 -7.595 1.00 95.50 100 VAL A C 1
ATOM 802 O O . VAL A 1 100 ? -10.864 3.249 -6.919 1.00 95.50 100 VAL A O 1
ATOM 805 N N . GLY A 1 101 ? -10.834 1.754 -8.590 1.00 94.94 101 GLY A N 1
ATOM 806 C CA . GLY A 1 101 ? -12.231 1.965 -8.963 1.00 94.94 101 GLY A CA 1
ATOM 807 C C . GLY A 1 101 ? -13.212 1.673 -7.822 1.00 94.94 101 GLY A C 1
ATOM 808 O O . GLY A 1 101 ? -14.143 2.448 -7.592 1.00 94.94 101 GLY A O 1
ATOM 809 N N . ALA A 1 102 ? -12.983 0.608 -7.049 1.00 93.06 102 ALA A N 1
ATOM 810 C CA . ALA A 1 102 ? -13.793 0.266 -5.883 1.00 93.06 102 ALA A CA 1
ATOM 811 C C . ALA A 1 102 ? -13.647 1.285 -4.741 1.00 93.06 102 ALA A C 1
ATOM 813 O O . ALA A 1 102 ? -14.652 1.636 -4.121 1.00 93.06 102 ALA A O 1
ATOM 814 N N . LEU A 1 103 ? -12.438 1.802 -4.483 1.00 92.00 103 LEU A N 1
ATOM 815 C CA . LEU A 1 103 ? -12.202 2.847 -3.480 1.00 92.00 103 LEU A CA 1
ATOM 816 C C . LEU A 1 103 ? -13.004 4.117 -3.795 1.00 92.00 103 LEU A C 1
ATOM 818 O O . LEU A 1 103 ? -13.685 4.637 -2.909 1.00 92.00 103 LEU A O 1
ATOM 822 N N . TYR A 1 104 ? -12.998 4.569 -5.053 1.00 90.44 104 TYR A N 1
ATOM 823 C CA . TYR A 1 104 ? -13.824 5.701 -5.480 1.00 90.44 104 TYR A CA 1
ATOM 824 C C . TYR A 1 104 ? -15.319 5.371 -5.457 1.00 90.44 104 TYR A C 1
ATOM 826 O O . TYR A 1 104 ? -16.102 6.100 -4.851 1.00 90.44 104 TYR A O 1
ATOM 834 N N . GLY A 1 105 ? -15.731 4.258 -6.069 1.00 88.50 105 GLY A N 1
ATOM 835 C CA . GLY A 1 105 ? -17.146 3.910 -6.217 1.00 88.50 105 GLY A CA 1
ATOM 836 C C . GLY A 1 105 ? -17.849 3.672 -4.880 1.00 88.50 105 GLY A C 1
ATOM 837 O O . GLY A 1 105 ? -18.899 4.253 -4.607 1.00 88.50 105 GLY A O 1
ATOM 838 N N . TRP A 1 106 ? -17.267 2.849 -4.004 1.00 85.62 106 TRP A N 1
ATOM 839 C CA . TRP A 1 106 ? -17.858 2.559 -2.691 1.00 85.62 106 TRP A CA 1
ATOM 840 C C . TRP A 1 106 ? -17.719 3.702 -1.705 1.00 85.62 106 TRP A C 1
ATOM 842 O O . TRP A 1 106 ? -18.496 3.776 -0.752 1.00 85.62 106 TRP A O 1
ATOM 852 N N . GLY A 1 107 ? -16.739 4.567 -1.922 1.00 78.50 107 GLY A N 1
ATOM 853 C CA . GLY A 1 107 ? -16.555 5.753 -1.125 1.00 78.50 107 GLY A CA 1
ATOM 854 C C . GLY A 1 107 ? -17.687 6.778 -1.280 1.00 78.50 107 GLY A C 1
ATOM 855 O O . GLY A 1 107 ? -18.127 7.339 -0.279 1.00 78.50 107 GLY A O 1
ATOM 856 N N . ILE A 1 108 ? -18.243 6.925 -2.491 1.00 76.19 108 ILE A N 1
ATOM 857 C CA . ILE A 1 108 ? -19.367 7.840 -2.781 1.00 76.19 108 ILE A CA 1
ATOM 858 C C . ILE A 1 108 ? -20.698 7.329 -2.206 1.00 76.19 108 ILE A C 1
ATOM 860 O O . ILE A 1 108 ? -21.471 8.107 -1.660 1.00 76.19 108 ILE A O 1
ATOM 864 N N . VAL A 1 109 ? -20.972 6.018 -2.267 1.00 68.94 109 VAL A N 1
ATOM 865 C CA . VAL A 1 109 ? -22.250 5.404 -1.812 1.00 68.94 109 VAL A CA 1
ATOM 866 C C . VAL A 1 109 ? -22.580 5.700 -0.332 1.00 68.94 109 VAL A C 1
ATOM 868 O O . VAL A 1 109 ? -23.692 5.459 0.132 1.00 68.94 109 VAL A O 1
ATOM 871 N N . ARG A 1 110 ? -21.614 6.180 0.456 1.00 62.00 110 ARG A N 1
ATOM 872 C CA . ARG A 1 110 ? -21.634 6.113 1.926 1.00 62.00 110 ARG A CA 1
ATOM 873 C C . ARG A 1 110 ? -21.878 7.431 2.644 1.00 62.00 110 ARG A C 1
ATOM 875 O O . ARG A 1 110 ? -21.846 7.441 3.874 1.00 62.00 110 ARG A O 1
ATOM 882 N N . ILE A 1 111 ? -22.144 8.517 1.930 1.00 58.09 111 ILE A N 1
ATOM 883 C CA . ILE A 1 111 ? -22.432 9.806 2.576 1.00 58.09 111 ILE A CA 1
ATOM 884 C C . ILE A 1 111 ? -23.709 9.732 3.424 1.00 58.09 111 ILE A C 1
ATOM 886 O O . ILE A 1 111 ? -23.700 10.236 4.552 1.00 58.09 111 ILE A O 1
ATOM 890 N N . ASP A 1 112 ? -24.687 8.925 2.992 1.00 53.50 112 ASP A N 1
ATOM 891 C CA . ASP A 1 112 ? -26.030 8.860 3.592 1.00 53.50 112 ASP A CA 1
ATOM 892 C C . ASP A 1 112 ? -26.344 7.576 4.386 1.00 53.50 112 ASP A C 1
ATOM 894 O O . ASP A 1 112 ? -27.429 7.430 4.947 1.00 53.50 112 ASP A O 1
ATOM 898 N N . ALA A 1 113 ? -25.418 6.617 4.477 1.00 59.41 113 ALA A N 1
ATOM 899 C CA . ALA A 1 113 ? -25.722 5.296 5.032 1.00 59.41 113 ALA A CA 1
ATOM 900 C C . ALA A 1 113 ? -25.243 5.143 6.495 1.00 59.41 113 ALA A C 1
ATOM 902 O O . ALA A 1 113 ? -24.058 5.277 6.784 1.00 59.41 113 ALA A O 1
ATOM 903 N N . GLY A 1 114 ? -26.142 4.797 7.429 1.00 59.41 114 GLY A N 1
ATOM 904 C CA . GLY A 1 114 ? -25.835 4.658 8.868 1.00 59.41 114 GLY A CA 1
ATOM 905 C C . GLY A 1 114 ? -24.792 3.579 9.234 1.00 59.41 114 GLY A C 1
ATOM 906 O O . GLY A 1 114 ? -24.483 2.699 8.440 1.00 59.41 114 GLY A O 1
ATOM 907 N N . TRP A 1 115 ? -24.291 3.582 10.481 1.00 57.91 115 TRP A N 1
ATOM 908 C CA . TRP A 1 115 ? -23.136 2.791 10.984 1.00 57.91 115 TRP A CA 1
ATOM 909 C C . TRP A 1 115 ? -23.026 1.316 10.535 1.00 57.91 115 TRP A C 1
ATOM 911 O O . TRP A 1 115 ? -21.919 0.798 10.351 1.00 57.91 115 TRP A O 1
ATOM 921 N N . LYS A 1 116 ? -24.149 0.598 10.378 1.00 59.56 116 LYS A N 1
ATOM 922 C CA . LYS A 1 116 ? -24.146 -0.810 9.932 1.00 59.56 116 LYS A CA 1
ATOM 923 C C . LYS A 1 116 ? -23.688 -0.959 8.476 1.00 59.56 116 LYS A C 1
ATOM 925 O O . LYS A 1 116 ? -23.010 -1.941 8.165 1.00 59.56 116 LYS A O 1
ATOM 930 N N . SER A 1 117 ? -23.986 0.015 7.617 1.00 66.94 117 SER A N 1
ATOM 931 C CA . SER A 1 117 ? -23.572 0.017 6.213 1.00 66.94 117 SER A CA 1
ATOM 932 C C . SER A 1 117 ? -22.055 0.173 6.072 1.00 66.94 117 SER A C 1
ATOM 934 O O . SER A 1 117 ? -21.491 -0.323 5.103 1.00 66.94 117 SER A O 1
ATOM 936 N N . GLU A 1 118 ? -21.373 0.800 7.045 1.00 76.75 118 GLU A N 1
ATOM 937 C CA . GLU A 1 118 ? -19.936 1.119 7.030 1.00 76.75 118 GLU A CA 1
ATOM 938 C C . GLU A 1 118 ? -19.016 -0.114 7.114 1.00 76.75 118 GLU A C 1
ATOM 940 O O . GLU A 1 118 ? -17.857 -0.086 6.697 1.00 76.75 118 GLU A O 1
ATOM 945 N N . LYS A 1 119 ? -19.534 -1.235 7.626 1.00 83.75 119 LYS A N 1
ATOM 946 C CA . LYS A 1 119 ? -18.734 -2.423 7.956 1.00 83.75 119 LYS A CA 1
ATOM 947 C C . LYS A 1 119 ? -18.031 -3.081 6.752 1.00 83.75 119 LYS A C 1
ATOM 949 O O . LYS A 1 119 ? -16.853 -3.405 6.914 1.00 83.75 119 LYS A O 1
ATOM 954 N N . PRO A 1 120 ? -18.669 -3.296 5.583 1.00 87.06 120 PRO A N 1
ATOM 955 C CA . PRO A 1 120 ? -18.010 -3.914 4.431 1.00 87.06 120 PRO A CA 1
ATOM 956 C C . PRO A 1 120 ? -16.857 -3.073 3.879 1.00 87.06 120 PRO A C 1
ATOM 958 O O . PRO A 1 120 ? -15.796 -3.624 3.616 1.00 87.06 120 PRO A O 1
ATOM 961 N N . PHE A 1 121 ? -17.004 -1.747 3.792 1.00 86.50 121 PHE A N 1
ATOM 962 C CA . PHE A 1 121 ? -15.918 -0.886 3.311 1.00 86.50 121 PHE A CA 1
ATOM 963 C C . PHE A 1 121 ? -14.755 -0.826 4.281 1.00 86.50 121 PHE A C 1
ATOM 965 O O . PHE A 1 121 ? -13.625 -0.933 3.838 1.00 86.50 121 PHE A O 1
ATOM 972 N N . ARG A 1 122 ? -14.994 -0.744 5.597 1.00 87.69 122 ARG A N 1
ATOM 973 C CA . ARG A 1 122 ? -13.886 -0.819 6.564 1.00 87.69 122 ARG A CA 1
ATOM 974 C C . ARG A 1 122 ? -13.084 -2.109 6.412 1.00 87.69 122 ARG A C 1
ATOM 976 O O . ARG A 1 122 ? -11.866 -2.073 6.506 1.00 87.69 122 ARG A O 1
ATOM 983 N N . ARG A 1 123 ? -13.763 -3.234 6.152 1.00 89.69 123 ARG A N 1
ATOM 984 C CA . ARG A 1 123 ? -13.107 -4.522 5.882 1.00 89.69 123 ARG A CA 1
ATOM 985 C C . ARG A 1 123 ? -12.318 -4.478 4.579 1.00 89.69 123 ARG A C 1
ATOM 987 O O . ARG A 1 123 ? -11.142 -4.813 4.597 1.00 89.69 123 ARG A O 1
ATOM 994 N N . PHE A 1 124 ? -12.937 -4.007 3.502 1.00 92.38 124 PHE A N 1
ATOM 995 C CA . PHE A 1 124 ? -12.283 -3.851 2.207 1.00 92.38 124 PHE A CA 1
ATOM 996 C C . PHE A 1 124 ? -11.061 -2.931 2.288 1.00 92.38 124 PHE A C 1
ATOM 998 O O . PHE A 1 124 ? -9.963 -3.366 1.982 1.00 92.38 124 PHE A O 1
ATOM 1005 N N . ALA A 1 125 ? -11.211 -1.714 2.810 1.00 92.62 125 ALA A N 1
ATOM 1006 C CA . ALA A 1 125 ? -10.115 -0.772 3.005 1.00 92.62 125 ALA A CA 1
ATOM 1007 C C . ALA A 1 125 ? -9.016 -1.348 3.912 1.00 92.62 125 ALA A C 1
ATOM 1009 O O . ALA A 1 125 ? -7.841 -1.165 3.627 1.00 92.62 125 ALA A O 1
ATOM 1010 N N . SER A 1 126 ? -9.363 -2.103 4.964 1.00 93.75 126 SER A N 1
ATOM 1011 C CA . SER A 1 126 ? -8.347 -2.780 5.781 1.00 93.75 126 SER A CA 1
ATOM 1012 C C . SER A 1 126 ? -7.608 -3.896 5.034 1.00 93.75 126 SER A C 1
ATOM 1014 O O . SER A 1 126 ? -6.424 -4.091 5.281 1.00 93.75 126 SER A O 1
ATOM 1016 N N . MET A 1 127 ? -8.276 -4.608 4.118 1.00 95.38 127 MET A N 1
ATOM 1017 C CA . MET A 1 127 ? -7.638 -5.608 3.254 1.00 95.38 127 MET A CA 1
ATOM 1018 C C . MET A 1 127 ? -6.726 -4.939 2.226 1.00 95.38 127 MET A C 1
ATOM 1020 O O . MET A 1 127 ? -5.611 -5.405 2.030 1.00 95.38 127 MET A O 1
ATOM 1024 N N . VAL A 1 128 ? -7.167 -3.825 1.632 1.00 96.31 128 VAL A N 1
ATOM 1025 C CA . VAL A 1 128 ? -6.354 -3.014 0.717 1.00 96.31 128 VAL A CA 1
ATOM 1026 C C . VAL A 1 128 ? -5.110 -2.496 1.433 1.00 96.31 128 VAL A C 1
ATOM 1028 O O . VAL A 1 128 ? -4.017 -2.756 0.967 1.00 96.31 128 VAL A O 1
ATOM 1031 N N . LEU A 1 129 ? -5.242 -1.901 2.623 1.00 96.94 129 LEU A N 1
ATOM 1032 C CA . LEU A 1 129 ? -4.092 -1.432 3.408 1.00 96.94 129 LEU A CA 1
ATOM 1033 C C . LEU A 1 129 ? -3.115 -2.556 3.781 1.00 96.94 129 LEU A C 1
ATOM 1035 O O . LEU A 1 129 ? -1.907 -2.341 3.791 1.00 96.94 129 LEU A O 1
ATOM 1039 N N . ALA A 1 130 ? -3.620 -3.750 4.106 1.00 97.06 130 ALA A N 1
ATOM 1040 C CA . ALA A 1 130 ? -2.759 -4.904 4.352 1.00 97.06 130 ALA A CA 1
ATOM 1041 C C . ALA A 1 130 ? -2.033 -5.343 3.071 1.00 97.06 130 ALA A C 1
ATOM 1043 O O . ALA A 1 130 ? -0.848 -5.661 3.114 1.00 97.06 130 ALA A O 1
ATOM 1044 N N . PHE A 1 131 ? -2.716 -5.310 1.927 1.00 97.44 131 PHE A N 1
ATOM 1045 C CA . PHE A 1 131 ? -2.104 -5.610 0.638 1.00 97.44 131 PHE A CA 1
ATOM 1046 C C . PHE A 1 131 ? -1.093 -4.536 0.205 1.00 97.44 131 PHE A C 1
ATOM 1048 O O . PHE A 1 131 ? -0.038 -4.883 -0.313 1.00 97.44 131 PHE A O 1
ATOM 1055 N N . ASP A 1 132 ? -1.342 -3.261 0.504 1.00 97.94 132 ASP A N 1
ATOM 1056 C CA . ASP A 1 132 ? -0.415 -2.149 0.272 1.00 97.94 132 ASP A CA 1
ATOM 1057 C C . ASP A 1 132 ? 0.857 -2.300 1.118 1.00 97.94 132 ASP A C 1
ATOM 1059 O O . ASP A 1 132 ? 1.973 -2.101 0.630 1.00 97.94 132 ASP A O 1
ATOM 1063 N N . ALA A 1 133 ? 0.701 -2.722 2.379 1.00 98.19 133 ALA A N 1
ATOM 1064 C CA . ALA A 1 133 ? 1.821 -3.059 3.251 1.00 98.19 133 ALA A CA 1
ATOM 1065 C C . ALA A 1 133 ? 2.683 -4.167 2.635 1.00 98.19 133 ALA A C 1
ATOM 1067 O O . ALA A 1 133 ? 3.894 -4.001 2.514 1.00 98.19 133 ALA A O 1
ATOM 1068 N N . TYR A 1 134 ? 2.042 -5.261 2.205 1.00 98.19 134 TYR A N 1
ATOM 1069 C CA . TYR A 1 134 ? 2.687 -6.390 1.532 1.00 98.19 134 TYR A CA 1
ATOM 1070 C C . TYR A 1 134 ? 3.411 -5.964 0.253 1.00 98.19 134 TYR A C 1
ATOM 1072 O O . TYR A 1 134 ? 4.575 -6.308 0.049 1.00 98.19 134 TYR A O 1
ATOM 1080 N N . ALA A 1 135 ? 2.738 -5.197 -0.597 1.00 98.12 135 ALA A N 1
ATOM 1081 C CA . ALA A 1 135 ? 3.247 -4.772 -1.887 1.00 98.12 135 ALA A CA 1
ATOM 1082 C C . ALA A 1 135 ? 4.518 -3.922 -1.743 1.00 98.12 135 ALA A C 1
ATOM 1084 O O . ALA A 1 135 ? 5.524 -4.204 -2.399 1.00 98.12 135 ALA A O 1
ATOM 1085 N N . LEU A 1 136 ? 4.513 -2.941 -0.832 1.00 98.12 136 LEU A N 1
ATOM 1086 C CA . LEU A 1 136 ? 5.685 -2.091 -0.629 1.00 98.12 136 LEU A CA 1
ATOM 1087 C C . LEU A 1 136 ? 6.836 -2.830 0.059 1.00 98.12 136 LEU A C 1
ATOM 1089 O O . LEU A 1 136 ? 7.986 -2.669 -0.343 1.00 98.12 136 LEU A O 1
ATOM 1093 N N . ILE A 1 137 ? 6.563 -3.647 1.079 1.00 98.31 137 ILE A N 1
ATOM 1094 C CA . ILE A 1 137 ? 7.658 -4.334 1.773 1.00 98.31 137 ILE A CA 1
ATOM 1095 C C . ILE A 1 137 ? 8.312 -5.399 0.887 1.00 98.31 137 ILE A C 1
ATOM 1097 O O . ILE A 1 137 ? 9.525 -5.571 0.925 1.00 98.31 137 ILE A O 1
ATOM 1101 N N . THR A 1 138 ? 7.528 -6.053 0.026 1.00 97.94 138 THR A N 1
ATOM 1102 C CA . THR A 1 138 ? 8.033 -6.970 -1.005 1.00 97.94 138 THR A CA 1
ATOM 1103 C C . THR A 1 138 ? 8.981 -6.240 -1.956 1.00 97.94 138 THR A C 1
ATOM 1105 O O . THR A 1 138 ? 10.054 -6.751 -2.270 1.00 97.94 138 THR A O 1
ATOM 1108 N N . PHE A 1 139 ? 8.620 -5.020 -2.364 1.00 98.06 139 PHE A N 1
ATOM 1109 C CA . PHE A 1 139 ? 9.485 -4.153 -3.160 1.00 98.06 139 PHE A CA 1
ATOM 1110 C C . PHE A 1 139 ? 10.777 -3.778 -2.420 1.00 98.06 139 PHE A C 1
ATOM 1112 O O . PHE A 1 139 ? 11.855 -3.885 -2.995 1.00 98.06 139 PHE A O 1
ATOM 1119 N N . PHE A 1 140 ? 10.707 -3.403 -1.140 1.00 97.94 140 PHE A N 1
ATOM 1120 C CA . PHE A 1 140 ? 11.899 -3.101 -0.340 1.00 97.94 140 PHE A CA 1
ATOM 1121 C C . PHE A 1 140 ? 12.814 -4.310 -0.146 1.00 97.94 140 PHE A C 1
ATOM 1123 O O . PHE A 1 140 ? 14.027 -4.160 -0.258 1.00 97.94 140 PHE A O 1
ATOM 1130 N N . PHE A 1 141 ? 12.269 -5.507 0.077 1.00 97.44 141 PHE A N 1
ATOM 1131 C CA . PHE A 1 141 ? 13.083 -6.722 0.112 1.00 97.44 141 PHE A CA 1
ATOM 1132 C C . PHE A 1 141 ? 13.744 -7.002 -1.237 1.00 97.44 141 PHE A C 1
ATOM 1134 O O . PHE A 1 141 ? 14.935 -7.294 -1.261 1.00 97.44 141 PHE A O 1
ATOM 1141 N N . ALA A 1 142 ? 13.016 -6.846 -2.347 1.00 96.62 142 ALA A N 1
ATOM 1142 C CA . ALA A 1 142 ? 13.592 -6.990 -3.679 1.00 96.62 142 ALA A CA 1
ATOM 1143 C C . ALA A 1 142 ? 14.738 -5.990 -3.905 1.00 96.62 142 ALA A C 1
ATOM 1145 O O . ALA A 1 142 ? 15.829 -6.395 -4.298 1.00 96.62 142 ALA A O 1
ATOM 1146 N N . LEU A 1 143 ? 14.536 -4.704 -3.587 1.00 95.94 143 LEU A N 1
ATOM 1147 C CA . LEU A 1 143 ? 15.593 -3.695 -3.684 1.00 95.94 143 LEU A CA 1
ATOM 1148 C C . LEU A 1 143 ? 16.809 -4.054 -2.826 1.00 95.94 143 LEU A C 1
ATOM 1150 O O . LEU A 1 143 ? 17.925 -4.002 -3.332 1.00 95.94 143 LEU A O 1
ATOM 1154 N N . SER A 1 144 ? 16.606 -4.462 -1.569 1.00 95.00 144 SER A N 1
ATOM 1155 C CA . SER A 1 144 ? 17.695 -4.907 -0.691 1.00 95.00 144 SER A CA 1
ATOM 1156 C C . SER A 1 144 ? 18.487 -6.062 -1.308 1.00 95.00 144 SER A C 1
ATOM 1158 O O . SER A 1 144 ? 19.715 -6.023 -1.289 1.00 95.00 144 SER A O 1
ATOM 1160 N N . SER A 1 145 ? 17.808 -7.050 -1.903 1.00 92.56 145 SER A N 1
ATOM 1161 C CA . SER A 1 145 ? 18.447 -8.204 -2.551 1.00 92.56 145 SER A CA 1
ATOM 1162 C C . SER A 1 145 ? 19.265 -7.836 -3.792 1.00 92.56 145 SER A C 1
ATOM 1164 O O . SER A 1 145 ? 20.276 -8.479 -4.059 1.00 92.56 145 SER A O 1
ATOM 1166 N N . PHE A 1 146 ? 18.861 -6.808 -4.544 1.00 91.69 146 PHE A N 1
ATOM 1167 C CA . PHE A 1 146 ? 19.597 -6.348 -5.730 1.00 91.69 146 PHE A CA 1
ATOM 1168 C C . PHE A 1 146 ? 20.723 -5.355 -5.410 1.00 91.69 146 PHE A C 1
ATOM 1170 O O . PHE A 1 146 ? 21.501 -4.999 -6.296 1.00 91.69 146 PHE A O 1
ATOM 1177 N N . THR A 1 147 ? 20.838 -4.896 -4.162 1.00 90.81 147 THR A N 1
ATOM 1178 C CA . THR A 1 147 ? 21.858 -3.921 -3.762 1.00 90.81 147 THR A CA 1
ATOM 1179 C C . THR A 1 147 ? 23.029 -4.573 -3.038 1.00 90.81 147 THR A C 1
ATOM 1181 O O . THR A 1 147 ? 22.850 -5.265 -2.045 1.00 90.81 147 THR A O 1
ATOM 1184 N N . SER A 1 148 ? 24.256 -4.279 -3.475 1.00 89.56 148 SER A N 1
ATOM 1185 C CA . SER A 1 148 ? 25.480 -4.805 -2.846 1.00 89.56 148 SER A CA 1
ATOM 1186 C C . SER A 1 148 ? 25.954 -3.997 -1.628 1.00 89.56 148 SER A C 1
ATOM 1188 O O . SER A 1 148 ? 26.861 -4.418 -0.917 1.00 89.56 148 SER A O 1
ATOM 1190 N N . SER A 1 149 ? 25.388 -2.808 -1.395 1.00 92.81 149 SER A N 1
ATOM 1191 C CA . SER A 1 149 ? 25.800 -1.923 -0.300 1.00 92.81 149 SER A CA 1
ATOM 1192 C C . SER A 1 149 ? 25.057 -2.259 0.996 1.00 92.81 149 SER A C 1
ATOM 1194 O O . SER A 1 149 ? 23.827 -2.213 0.994 1.00 92.81 149 SER A O 1
ATOM 1196 N N . PRO A 1 150 ? 25.748 -2.458 2.135 1.00 86.75 150 PRO A N 1
ATOM 1197 C CA . PRO A 1 150 ? 25.104 -2.764 3.416 1.00 86.75 150 PRO A CA 1
ATOM 1198 C C . PRO A 1 150 ? 24.276 -1.598 3.984 1.00 86.75 150 PRO A C 1
ATOM 1200 O O . PRO A 1 150 ? 23.460 -1.789 4.880 1.00 86.75 150 PRO A O 1
ATOM 1203 N N . ARG A 1 151 ? 24.454 -0.373 3.466 1.00 93.56 151 ARG A N 1
ATOM 1204 C CA . ARG A 1 151 ? 23.725 0.820 3.936 1.00 93.56 151 ARG A CA 1
ATOM 1205 C C . ARG A 1 151 ? 22.287 0.883 3.414 1.00 93.56 151 ARG A C 1
ATOM 1207 O O . ARG A 1 151 ? 21.428 1.457 4.077 1.00 93.56 151 ARG A O 1
ATOM 1214 N N . LEU A 1 152 ? 22.026 0.322 2.232 1.00 93.50 152 LEU A N 1
ATOM 1215 C CA . LEU A 1 152 ? 20.713 0.400 1.587 1.00 93.50 152 LEU A CA 1
ATOM 1216 C C . LEU A 1 152 ? 19.657 -0.487 2.272 1.00 93.50 152 LEU A C 1
ATOM 1218 O O . LEU A 1 152 ? 18.574 0.032 2.543 1.00 93.50 152 LEU A O 1
ATOM 1222 N N . PRO A 1 153 ? 19.951 -1.739 2.677 1.00 93.56 153 PRO A N 1
ATOM 1223 C CA . PRO A 1 153 ? 19.014 -2.544 3.464 1.00 93.56 153 PRO A CA 1
ATOM 1224 C C . PRO A 1 153 ? 18.596 -1.882 4.782 1.00 93.56 153 PRO A C 1
ATOM 1226 O O . PRO A 1 153 ? 17.422 -1.930 5.155 1.00 93.56 153 PRO A O 1
ATOM 1229 N N . LEU A 1 154 ? 19.523 -1.200 5.467 1.00 95.06 154 LEU A N 1
ATOM 1230 C CA . LEU A 1 154 ? 19.202 -0.446 6.682 1.00 95.06 154 LEU A CA 1
ATOM 1231 C C . LEU A 1 154 ? 18.233 0.706 6.380 1.00 95.06 154 LEU A C 1
ATOM 1233 O O . LEU A 1 154 ? 17.236 0.872 7.080 1.00 95.06 154 LEU A O 1
ATOM 1237 N N . LEU A 1 155 ? 18.482 1.465 5.306 1.00 96.38 155 LEU A N 1
ATOM 1238 C CA . LEU A 1 155 ? 17.570 2.519 4.860 1.00 96.38 155 LEU A CA 1
ATOM 1239 C C . LEU A 1 155 ? 16.176 1.956 4.549 1.00 96.38 155 LEU A C 1
ATOM 1241 O O . LEU A 1 155 ? 15.181 2.499 5.025 1.00 96.38 155 LEU A O 1
ATOM 1245 N N . PHE A 1 156 ? 16.088 0.855 3.801 1.00 96.75 156 PHE A N 1
ATOM 1246 C CA . PHE A 1 156 ? 14.811 0.220 3.469 1.00 96.75 156 PHE A CA 1
ATOM 1247 C C . PHE A 1 156 ? 14.095 -0.357 4.694 1.00 96.75 156 PHE A C 1
ATOM 1249 O O . PHE A 1 156 ? 12.869 -0.305 4.754 1.00 96.75 156 PHE A O 1
ATOM 1256 N N . THR A 1 157 ? 14.832 -0.819 5.705 1.00 97.19 157 THR A N 1
ATOM 1257 C CA . THR A 1 157 ? 14.270 -1.248 6.995 1.00 97.19 157 THR A CA 1
ATOM 1258 C C . THR A 1 157 ? 13.606 -0.077 7.718 1.00 97.19 157 THR A C 1
ATOM 1260 O O . THR A 1 157 ? 12.451 -0.180 8.139 1.00 97.19 157 THR A O 1
ATOM 1263 N N . VAL A 1 158 ? 14.291 1.069 7.798 1.00 97.94 158 VAL A N 1
ATOM 1264 C CA . VAL A 1 158 ? 13.747 2.290 8.412 1.00 97.94 158 VAL A CA 1
ATOM 1265 C C . VAL A 1 158 ? 12.540 2.807 7.625 1.00 97.94 158 VAL A C 1
ATOM 1267 O O . VAL A 1 158 ? 11.491 3.082 8.207 1.00 97.94 158 VAL A O 1
ATOM 1270 N N . LEU A 1 159 ? 12.638 2.897 6.296 1.00 98.12 159 LEU A N 1
ATOM 1271 C CA . LEU A 1 159 ? 11.520 3.324 5.449 1.00 98.12 159 LEU A CA 1
ATOM 1272 C C . LEU A 1 159 ? 10.326 2.366 5.556 1.00 98.12 159 LEU A C 1
ATOM 1274 O O . LEU A 1 159 ? 9.186 2.821 5.648 1.00 98.12 159 LEU A O 1
ATOM 1278 N N . GLY A 1 160 ? 10.579 1.056 5.609 1.00 97.75 160 GLY A N 1
ATOM 1279 C CA . GLY A 1 160 ? 9.567 0.028 5.826 1.00 97.75 160 GLY A CA 1
ATOM 1280 C C . GLY A 1 160 ? 8.838 0.226 7.150 1.00 97.75 160 GLY A C 1
ATOM 1281 O O . GLY A 1 160 ? 7.615 0.352 7.161 1.00 97.75 160 GLY A O 1
ATOM 1282 N N . GLY A 1 161 ? 9.568 0.342 8.259 1.00 98.06 161 GLY A N 1
ATOM 1283 C CA . GLY A 1 161 ? 8.967 0.580 9.571 1.00 98.06 161 GLY A CA 1
ATOM 1284 C C . GLY A 1 161 ? 8.133 1.860 9.638 1.00 98.06 161 GLY A C 1
ATOM 1285 O O . GLY A 1 161 ? 7.009 1.836 10.142 1.00 98.06 161 GLY A O 1
ATOM 1286 N N . LEU A 1 162 ? 8.631 2.966 9.072 1.00 98.00 162 LEU A N 1
ATOM 1287 C CA . LEU A 1 162 ? 7.873 4.220 8.976 1.00 98.00 162 LEU A CA 1
ATOM 1288 C C . LEU A 1 162 ? 6.593 4.049 8.149 1.00 98.00 162 LEU A C 1
ATOM 1290 O O . LEU A 1 162 ? 5.536 4.547 8.539 1.00 98.00 162 LEU A O 1
ATOM 1294 N N . TRP A 1 163 ? 6.659 3.312 7.040 1.00 97.69 163 TRP A N 1
ATOM 1295 C CA . TRP A 1 163 ? 5.485 3.027 6.222 1.00 97.69 163 TRP A CA 1
ATOM 1296 C C . TRP A 1 163 ? 4.436 2.225 6.994 1.00 97.69 163 TRP A C 1
ATOM 1298 O O . TRP A 1 163 ? 3.279 2.634 7.077 1.00 97.69 163 TRP A O 1
ATOM 1308 N N . PHE A 1 164 ? 4.839 1.129 7.638 1.00 98.12 164 PHE A N 1
ATOM 1309 C CA . PHE A 1 164 ? 3.950 0.312 8.465 1.00 98.12 164 PHE A CA 1
ATOM 1310 C C . PHE A 1 164 ? 3.344 1.098 9.635 1.00 98.12 164 PHE A C 1
ATOM 1312 O O . PHE A 1 164 ? 2.182 0.876 9.989 1.00 98.12 164 PHE A O 1
ATOM 1319 N N . ALA A 1 165 ? 4.075 2.059 10.203 1.00 97.44 165 ALA A N 1
ATOM 1320 C CA . ALA A 1 165 ? 3.547 2.981 11.201 1.00 97.44 165 ALA A CA 1
ATOM 1321 C C . ALA A 1 165 ? 2.402 3.838 10.624 1.00 97.44 165 ALA A C 1
ATOM 1323 O O . ALA A 1 165 ? 1.299 3.857 11.180 1.00 97.44 165 ALA A O 1
ATOM 1324 N N . VAL A 1 166 ? 2.612 4.470 9.463 1.00 96.25 166 VAL A N 1
ATOM 1325 C CA . VAL A 1 166 ? 1.580 5.264 8.768 1.00 96.25 166 VAL A CA 1
ATOM 1326 C C . VAL A 1 166 ? 0.363 4.406 8.407 1.00 96.25 166 VAL A C 1
ATOM 1328 O O . VAL A 1 166 ? -0.774 4.806 8.675 1.00 96.25 166 VAL A O 1
ATOM 1331 N N . LEU A 1 167 ? 0.577 3.199 7.876 1.00 96.88 167 LEU A N 1
ATOM 1332 C CA . LEU A 1 167 ? -0.507 2.265 7.562 1.00 96.88 167 LEU A CA 1
ATOM 1333 C C . LEU A 1 167 ? -1.286 1.833 8.808 1.00 96.88 167 LEU A C 1
ATOM 1335 O O . LEU A 1 167 ? -2.505 1.673 8.738 1.00 96.88 167 LEU A O 1
ATOM 1339 N N . SER A 1 168 ? -0.618 1.694 9.957 1.00 96.75 168 SER A N 1
ATOM 1340 C CA . SER A 1 168 ? -1.275 1.386 11.236 1.00 96.75 168 SER A CA 1
ATOM 1341 C C . SER A 1 168 ? -2.223 2.511 11.641 1.00 96.75 168 SER A C 1
ATOM 1343 O O . SER A 1 168 ? -3.390 2.262 11.940 1.00 96.75 168 SER A O 1
ATOM 1345 N N . LEU A 1 169 ? -1.762 3.765 11.563 1.00 95.06 169 LEU A N 1
ATOM 1346 C CA . LEU A 1 169 ? -2.598 4.936 11.837 1.00 95.06 169 LEU A CA 1
ATOM 1347 C C . LEU A 1 169 ? -3.824 4.971 10.914 1.00 95.06 169 LEU A C 1
ATOM 1349 O O . LEU A 1 169 ? -4.948 5.199 11.364 1.00 95.06 169 LEU A O 1
ATOM 1353 N N . PHE A 1 170 ? -3.612 4.725 9.626 1.00 94.19 170 PHE A N 1
ATOM 1354 C CA . PHE A 1 170 ? -4.661 4.656 8.612 1.00 94.19 170 PHE A CA 1
ATOM 1355 C C . PHE A 1 170 ? -5.671 3.549 8.919 1.00 94.19 170 PHE A C 1
ATOM 1357 O O . PHE A 1 170 ? -6.879 3.797 8.930 1.00 94.19 170 PHE A O 1
ATOM 1364 N N . MET A 1 171 ? -5.194 2.364 9.293 1.00 94.38 171 MET A N 1
ATOM 1365 C CA . MET A 1 171 ? -6.051 1.255 9.687 1.00 94.38 171 MET A CA 1
ATOM 1366 C C . MET A 1 171 ? -6.849 1.574 10.959 1.00 94.38 171 MET A C 1
ATOM 1368 O O . MET A 1 171 ? -8.052 1.317 10.997 1.00 94.38 171 MET A O 1
ATOM 1372 N N . TRP A 1 172 ? -6.248 2.192 11.980 1.00 93.75 172 TRP A N 1
ATOM 1373 C CA . TRP A 1 172 ? -6.958 2.577 13.207 1.00 93.75 172 TRP A CA 1
ATOM 1374 C C . TRP A 1 172 ? -8.010 3.654 12.962 1.00 93.75 172 TRP A C 1
ATOM 1376 O O . TRP A 1 172 ? -9.112 3.555 13.506 1.00 93.75 172 TRP A O 1
ATOM 1386 N N . ARG A 1 173 ? -7.737 4.629 12.088 1.00 90.44 173 ARG A N 1
ATOM 1387 C CA . ARG A 1 173 ? -8.706 5.673 11.709 1.00 90.44 173 ARG A CA 1
ATOM 1388 C C . ARG A 1 173 ? -9.943 5.131 10.992 1.00 90.44 173 ARG A C 1
ATOM 1390 O O . ARG A 1 173 ? -10.974 5.803 10.994 1.00 90.44 173 ARG A O 1
ATOM 1397 N N . LEU A 1 174 ? -9.890 3.923 10.425 1.00 88.81 174 LEU A N 1
ATOM 1398 C CA . LEU A 1 174 ? -11.096 3.256 9.922 1.00 88.81 174 LEU A CA 1
ATOM 1399 C C . LEU A 1 174 ? -12.048 2.861 11.059 1.00 88.81 174 LEU A C 1
ATOM 1401 O O . LEU A 1 174 ? -13.260 2.845 10.850 1.00 88.81 174 LEU A O 1
ATOM 1405 N N . TYR A 1 175 ? -11.530 2.541 12.248 1.00 87.31 175 TYR A N 1
ATOM 1406 C CA . TYR A 1 175 ? -12.314 2.015 13.373 1.00 87.31 175 TYR A CA 1
ATOM 1407 C C . TYR A 1 175 ? -12.585 3.046 14.472 1.00 87.31 175 TYR A C 1
ATOM 1409 O O . TYR A 1 175 ? -13.636 2.979 15.110 1.00 87.31 175 TYR A O 1
ATOM 1417 N N . PHE A 1 176 ? -11.673 3.993 14.682 1.00 87.69 176 PHE A N 1
ATOM 1418 C CA . PHE A 1 176 ? -11.703 4.922 15.807 1.00 87.69 176 PHE A CA 1
ATOM 1419 C C . PHE A 1 176 ? -11.700 6.375 15.326 1.00 87.69 176 PHE A C 1
ATOM 1421 O O . PHE A 1 176 ? -10.842 6.793 14.551 1.00 87.69 176 PHE A O 1
ATOM 1428 N N . ARG A 1 177 ? -12.647 7.172 15.835 1.00 82.56 177 ARG A N 1
ATOM 1429 C CA . ARG A 1 177 ? -12.724 8.626 15.607 1.00 82.56 177 ARG A CA 1
ATOM 1430 C C . ARG A 1 177 ? -11.972 9.388 16.702 1.00 82.56 177 ARG A C 1
ATOM 1432 O O . ARG A 1 177 ? -12.546 10.228 17.383 1.00 82.56 177 ARG A O 1
ATOM 1439 N N . VAL A 1 178 ? -10.709 9.037 16.918 1.00 79.94 178 VAL A N 1
ATOM 1440 C CA . VAL A 1 178 ? -9.854 9.677 17.930 1.00 79.94 178 VAL A CA 1
ATOM 1441 C C . VAL A 1 178 ? -8.865 10.611 17.234 1.00 79.94 178 VAL A C 1
ATOM 1443 O O . VAL A 1 178 ? -8.496 10.391 16.078 1.00 79.94 178 VAL A O 1
ATOM 1446 N N . GLN A 1 179 ? -8.455 11.678 17.922 1.00 83.31 179 GLN A N 1
ATOM 1447 C CA . GLN A 1 179 ? -7.424 12.585 17.424 1.00 83.31 179 GLN A CA 1
ATOM 1448 C C . GLN A 1 179 ? -6.117 11.829 17.156 1.00 83.31 179 GLN A C 1
ATOM 1450 O O . GLN A 1 179 ? -5.697 10.996 17.958 1.00 83.31 179 GLN A O 1
ATOM 1455 N N . VAL A 1 180 ? -5.431 12.177 16.062 1.00 81.44 180 VAL A N 1
ATOM 1456 C CA . VAL A 1 180 ? -4.166 11.540 15.644 1.00 81.44 180 VAL A CA 1
ATOM 1457 C C . VAL A 1 180 ? -3.121 11.553 16.762 1.00 81.44 180 VAL A C 1
ATOM 1459 O O . VAL A 1 180 ? -2.405 10.572 16.932 1.00 81.44 180 VAL A O 1
ATOM 1462 N N . LYS A 1 181 ? -3.089 12.617 17.578 1.00 85.88 181 LYS A N 1
ATOM 1463 C CA . LYS A 1 181 ? -2.157 12.768 18.705 1.00 85.88 181 LYS A CA 1
ATOM 1464 C C . LYS A 1 181 ? -2.199 11.593 19.687 1.00 85.88 181 LYS A C 1
ATOM 1466 O O . LYS A 1 181 ? -1.149 11.171 20.152 1.00 85.88 181 LYS A O 1
ATOM 1471 N N . ALA A 1 182 ? -3.379 11.023 19.942 1.00 88.00 182 ALA A N 1
ATOM 1472 C CA . ALA A 1 182 ? -3.523 9.881 20.846 1.00 88.00 182 ALA A CA 1
ATOM 1473 C C . ALA A 1 182 ? -2.905 8.589 20.279 1.00 88.00 182 ALA A C 1
ATOM 1475 O O . ALA A 1 182 ? -2.513 7.704 21.034 1.00 88.00 182 ALA A O 1
ATOM 1476 N N . PHE A 1 183 ? -2.797 8.484 18.951 1.00 90.69 183 PHE A N 1
ATOM 1477 C CA . PHE A 1 183 ? -2.215 7.326 18.277 1.00 90.69 183 PHE A CA 1
ATOM 1478 C C . PHE A 1 183 ? -0.725 7.474 17.977 1.00 90.69 183 PHE A C 1
ATOM 1480 O O . PHE A 1 183 ? -0.108 6.477 17.624 1.00 90.69 183 PHE A O 1
ATOM 1487 N N . LEU A 1 184 ? -0.129 8.664 18.121 1.00 93.00 184 LEU A N 1
ATOM 1488 C CA . LEU A 1 184 ? 1.275 8.895 17.754 1.00 93.00 184 LEU A CA 1
ATOM 1489 C C . LEU A 1 184 ? 2.237 7.964 18.497 1.00 93.00 184 LEU A C 1
ATOM 1491 O O . LEU A 1 184 ? 3.110 7.371 17.873 1.00 93.00 184 LEU A O 1
ATOM 1495 N N . PHE A 1 185 ? 2.044 7.789 19.805 1.00 94.00 185 PHE A N 1
ATOM 1496 C CA . PHE A 1 185 ? 2.877 6.890 20.605 1.00 94.00 185 PHE A CA 1
ATOM 1497 C C . PHE A 1 185 ? 2.792 5.439 20.107 1.00 94.00 185 PHE A C 1
ATOM 1499 O O . PHE A 1 185 ? 3.808 4.810 19.827 1.00 94.00 185 PHE A O 1
ATOM 1506 N N . TRP A 1 186 ? 1.574 4.934 19.899 1.00 94.38 186 TRP A N 1
ATOM 1507 C CA . TRP A 1 186 ? 1.345 3.581 19.388 1.00 94.38 186 TRP A CA 1
ATOM 1508 C C . TRP A 1 186 ? 1.845 3.394 17.958 1.00 94.38 186 TRP A C 1
ATOM 1510 O O . TRP A 1 186 ? 2.362 2.336 17.617 1.00 94.38 186 TRP A O 1
ATOM 1520 N N . MET A 1 187 ? 1.721 4.426 17.126 1.00 94.94 187 MET A N 1
ATOM 1521 C CA . MET A 1 187 ? 2.242 4.450 15.764 1.00 94.94 187 MET A CA 1
ATOM 1522 C C . MET A 1 187 ? 3.767 4.296 15.765 1.00 94.94 187 MET A C 1
ATOM 1524 O O . MET A 1 187 ? 4.291 3.490 15.001 1.00 94.94 187 MET A O 1
ATOM 1528 N N . LEU A 1 188 ? 4.471 5.015 16.646 1.00 96.12 188 LEU A N 1
ATOM 1529 C CA . LEU A 1 188 ? 5.925 4.905 16.791 1.00 96.12 188 LEU A CA 1
ATOM 1530 C C . LEU A 1 188 ? 6.344 3.515 17.276 1.00 96.12 188 LEU A C 1
ATOM 1532 O O . LEU A 1 188 ? 7.244 2.926 16.685 1.00 96.12 188 LEU A O 1
ATOM 1536 N N . ILE A 1 189 ? 5.654 2.963 18.282 1.00 96.62 189 ILE A N 1
ATOM 1537 C CA . ILE A 1 189 ? 5.897 1.586 18.743 1.00 96.62 189 ILE A CA 1
ATOM 1538 C C . ILE A 1 189 ? 5.729 0.601 17.586 1.00 96.62 189 ILE A C 1
ATOM 1540 O O . ILE A 1 189 ? 6.615 -0.214 17.348 1.00 96.62 189 ILE A O 1
ATOM 1544 N N . MET A 1 190 ? 4.625 0.694 16.838 1.00 97.12 190 MET A N 1
ATOM 1545 C CA . MET A 1 190 ? 4.387 -0.177 15.686 1.00 97.12 190 MET A CA 1
ATOM 1546 C C . MET A 1 190 ? 5.483 -0.045 14.632 1.00 97.12 190 MET A C 1
ATOM 1548 O O . MET A 1 190 ? 5.896 -1.055 14.066 1.00 97.12 190 MET A O 1
ATOM 1552 N N . GLY A 1 191 ? 5.967 1.173 14.385 1.00 97.50 191 GLY A N 1
ATOM 1553 C CA . GLY A 1 191 ? 7.087 1.417 13.486 1.00 97.50 191 GLY A CA 1
ATOM 1554 C C . GLY A 1 191 ? 8.345 0.686 13.936 1.00 97.50 191 GLY A C 1
ATOM 1555 O O . GLY A 1 191 ? 8.860 -0.127 13.179 1.00 97.50 191 GLY A O 1
ATOM 1556 N N . VAL A 1 192 ? 8.788 0.910 15.178 1.00 98.19 192 VAL A N 1
ATOM 1557 C CA . VAL A 1 192 ? 10.000 0.287 15.743 1.00 98.19 192 VAL A CA 1
ATOM 1558 C C . VAL A 1 192 ? 9.894 -1.237 15.761 1.00 98.19 192 VAL A C 1
ATOM 1560 O O . VAL A 1 192 ? 10.786 -1.914 15.263 1.00 98.19 192 VAL A O 1
ATOM 1563 N N . VAL A 1 193 ? 8.776 -1.788 16.246 1.00 97.88 193 VAL A N 1
ATOM 1564 C CA . VAL A 1 193 ? 8.542 -3.243 16.252 1.00 97.88 193 VAL A CA 1
ATOM 1565 C C . VAL A 1 193 ? 8.613 -3.813 14.837 1.00 97.88 193 VAL A C 1
ATOM 1567 O O . VAL A 1 193 ? 9.171 -4.888 14.630 1.00 97.88 193 VAL A O 1
ATOM 1570 N N . THR A 1 194 ? 8.078 -3.094 13.848 1.00 98.06 194 THR A N 1
ATOM 1571 C CA . THR A 1 194 ? 8.128 -3.553 12.458 1.00 98.06 194 THR A CA 1
ATOM 1572 C C . THR A 1 194 ? 9.524 -3.397 11.848 1.00 98.06 194 THR A C 1
ATOM 1574 O O . THR A 1 194 ? 9.901 -4.237 11.041 1.00 98.06 194 THR A O 1
ATOM 1577 N N . MET A 1 195 ? 10.320 -2.393 12.239 1.00 98.25 195 MET A N 1
ATOM 1578 C CA . MET A 1 195 ? 11.729 -2.284 11.822 1.00 98.25 195 MET A CA 1
ATOM 1579 C C . MET A 1 195 ? 12.536 -3.492 12.298 1.00 98.25 195 MET A C 1
ATOM 1581 O O . MET A 1 195 ? 13.191 -4.138 11.484 1.00 98.25 195 MET A O 1
ATOM 1585 N N . GLU A 1 196 ? 12.431 -3.834 13.584 1.00 98.12 196 GLU A N 1
ATOM 1586 C CA . GLU A 1 196 ? 13.089 -5.016 14.155 1.00 98.12 196 GLU A CA 1
ATOM 1587 C C . GLU A 1 196 ? 12.629 -6.299 13.454 1.00 98.12 196 GLU A C 1
ATOM 1589 O O . GLU A 1 196 ? 13.437 -7.149 13.084 1.00 98.12 196 GLU A O 1
ATOM 1594 N N . LEU A 1 197 ? 11.324 -6.416 13.189 1.00 97.50 197 LEU A N 1
ATOM 1595 C CA . LEU A 1 197 ? 10.771 -7.550 12.458 1.00 97.50 197 LEU A CA 1
ATOM 1596 C C . LEU A 1 197 ? 11.336 -7.656 11.034 1.00 97.50 197 LEU A C 1
ATOM 1598 O O . LEU A 1 197 ? 11.709 -8.748 10.617 1.00 97.50 197 LEU A O 1
ATOM 1602 N N . ILE A 1 198 ? 11.405 -6.547 10.290 1.00 97.75 198 ILE A N 1
ATOM 1603 C CA . ILE A 1 198 ? 11.981 -6.518 8.938 1.00 97.75 198 ILE A CA 1
ATOM 1604 C C . ILE A 1 198 ? 13.451 -6.935 8.987 1.00 97.75 198 ILE A C 1
ATOM 1606 O O . ILE A 1 198 ? 13.861 -7.763 8.177 1.00 97.75 198 ILE A O 1
ATOM 1610 N N . TRP A 1 199 ? 14.216 -6.409 9.947 1.00 96.56 199 TRP A N 1
ATOM 1611 C CA . TRP A 1 199 ? 15.628 -6.739 10.126 1.00 96.56 199 TRP A CA 1
ATOM 1612 C C . TRP A 1 199 ? 15.842 -8.235 10.373 1.00 96.56 199 TRP A C 1
ATOM 1614 O O . TRP A 1 199 ? 16.627 -8.871 9.673 1.00 96.56 199 TRP A O 1
ATOM 1624 N N . VAL A 1 200 ? 15.099 -8.820 11.317 1.00 95.56 200 VAL A N 1
ATOM 1625 C CA . VAL A 1 200 ? 15.199 -10.251 11.644 1.00 95.56 200 VAL A CA 1
ATOM 1626 C C . VAL A 1 200 ? 14.759 -11.121 10.467 1.00 95.56 200 VAL A C 1
ATOM 1628 O O . VAL A 1 200 ? 15.436 -12.090 10.130 1.00 95.56 200 VAL A O 1
ATOM 1631 N N . VAL A 1 201 ? 13.642 -10.777 9.819 1.00 94.06 201 VAL A N 1
ATOM 1632 C CA . VAL A 1 201 ? 13.108 -11.548 8.687 1.00 94.06 201 VAL A CA 1
ATOM 1633 C C . VAL A 1 201 ? 14.037 -11.470 7.476 1.00 94.06 201 VAL A C 1
ATOM 1635 O O . VAL A 1 201 ? 14.171 -12.464 6.773 1.00 94.06 201 VAL A O 1
ATOM 1638 N N . HIS A 1 202 ? 14.738 -10.353 7.256 1.00 93.25 202 HIS A N 1
ATOM 1639 C CA . HIS A 1 202 ? 15.700 -10.213 6.157 1.00 93.25 202 HIS A CA 1
ATOM 1640 C C . HIS A 1 202 ? 16.842 -11.241 6.202 1.00 93.25 202 HIS A C 1
ATOM 1642 O O . HIS A 1 202 ? 17.400 -11.572 5.160 1.00 93.25 202 HIS A O 1
ATOM 1648 N N . LEU A 1 203 ? 17.180 -11.755 7.389 1.00 91.31 203 LEU A N 1
ATOM 1649 C CA . LEU A 1 203 ? 18.224 -12.768 7.574 1.00 91.31 203 LEU A CA 1
ATOM 1650 C C . LEU A 1 203 ? 17.762 -14.185 7.200 1.00 91.31 203 LEU A C 1
ATOM 1652 O O . LEU A 1 203 ? 18.577 -15.106 7.160 1.00 91.31 203 LEU A O 1
ATOM 1656 N N . LEU A 1 204 ? 16.464 -14.382 6.955 1.00 90.62 204 LEU A N 1
ATOM 1657 C CA . LEU A 1 204 ? 15.921 -15.678 6.567 1.00 90.62 204 LEU A CA 1
ATOM 1658 C C . LEU A 1 204 ? 16.205 -15.953 5.083 1.00 90.62 204 LEU A C 1
ATOM 1660 O O . LEU A 1 204 ? 16.041 -15.057 4.251 1.00 90.62 204 LEU A O 1
ATOM 1664 N N . PRO A 1 205 ? 16.556 -17.196 4.714 1.00 89.75 205 PRO A N 1
ATOM 1665 C CA . PRO A 1 205 ? 16.847 -17.569 3.336 1.00 89.75 205 PRO A CA 1
ATOM 1666 C C . PRO A 1 205 ? 15.545 -17.789 2.548 1.00 89.75 205 PRO A C 1
ATOM 1668 O O . PRO A 1 205 ? 15.281 -18.888 2.080 1.00 89.75 205 PRO A O 1
ATOM 1671 N N . PHE A 1 206 ? 14.684 -16.774 2.430 1.00 89.94 206 PHE A N 1
ATOM 1672 C CA . PHE A 1 206 ? 13.455 -16.851 1.630 1.00 89.94 206 PHE A CA 1
ATOM 1673 C C . PHE A 1 206 ? 13.443 -15.816 0.508 1.00 89.94 206 PHE A C 1
ATOM 1675 O O . PHE A 1 206 ? 14.070 -14.763 0.589 1.00 89.94 206 PHE A O 1
ATOM 1682 N N . GLY A 1 207 ? 12.656 -16.087 -0.536 1.00 90.88 207 GLY A N 1
ATOM 1683 C CA . GLY A 1 207 ? 12.382 -15.103 -1.580 1.00 90.88 207 GLY A CA 1
ATOM 1684 C C . GLY A 1 207 ? 11.627 -13.882 -1.040 1.00 90.88 207 GLY A C 1
ATOM 1685 O O . GLY A 1 207 ? 10.771 -14.000 -0.159 1.00 90.88 207 GLY A O 1
ATOM 1686 N N . TYR A 1 208 ? 11.884 -12.710 -1.626 1.00 94.25 208 TYR A N 1
ATOM 1687 C CA . TYR A 1 208 ? 11.290 -11.430 -1.218 1.00 94.25 208 TYR A CA 1
ATOM 1688 C C . TYR A 1 208 ? 9.745 -11.411 -1.106 1.00 94.25 208 TYR A C 1
ATOM 1690 O O . TYR A 1 208 ? 9.258 -10.739 -0.192 1.00 94.25 208 TYR A O 1
ATOM 1698 N N . PRO A 1 209 ? 8.939 -12.155 -1.905 1.00 93.56 209 PRO A N 1
ATOM 1699 C CA . PRO A 1 209 ? 7.486 -12.204 -1.697 1.00 93.56 209 PRO A CA 1
ATOM 1700 C C . PRO A 1 209 ? 7.106 -12.911 -0.393 1.00 93.56 209 PRO A C 1
ATOM 1702 O O . PRO A 1 209 ? 6.194 -12.487 0.310 1.00 93.56 209 PRO A O 1
ATOM 1705 N N . ILE A 1 210 ? 7.829 -13.974 -0.034 1.00 93.06 210 ILE A N 1
ATOM 1706 C CA . ILE A 1 210 ? 7.579 -14.736 1.194 1.00 93.06 210 ILE A CA 1
ATOM 1707 C C . ILE A 1 210 ? 7.985 -13.897 2.409 1.00 93.06 210 ILE A C 1
ATOM 1709 O O . ILE A 1 210 ? 7.218 -13.797 3.366 1.00 93.06 210 ILE A O 1
ATOM 1713 N N . LEU A 1 211 ? 9.145 -13.232 2.345 1.00 94.56 211 LEU A N 1
ATOM 1714 C CA . LEU A 1 211 ? 9.594 -12.299 3.385 1.00 94.56 211 LEU A CA 1
ATOM 1715 C C . LEU A 1 211 ? 8.568 -11.184 3.614 1.00 94.56 211 LEU A C 1
ATOM 1717 O O . LEU A 1 211 ? 8.167 -10.925 4.751 1.00 94.56 211 LEU A O 1
ATOM 1721 N N . GLY A 1 212 ? 8.091 -10.562 2.531 1.00 96.31 212 GLY A N 1
ATOM 1722 C CA . GLY A 1 212 ? 7.082 -9.515 2.615 1.00 96.31 212 GLY A CA 1
ATOM 1723 C C . GLY A 1 212 ? 5.770 -10.009 3.218 1.00 96.31 212 GLY A C 1
ATOM 1724 O O . GLY A 1 212 ? 5.205 -9.353 4.093 1.00 96.31 212 GLY A O 1
ATOM 1725 N N . PHE A 1 213 ? 5.326 -11.204 2.826 1.00 95.25 213 PHE A N 1
ATOM 1726 C CA . PHE A 1 213 ? 4.147 -11.843 3.403 1.00 95.25 213 PHE A CA 1
ATOM 1727 C C . PHE A 1 213 ? 4.292 -12.074 4.915 1.00 95.25 213 PHE A C 1
ATOM 1729 O O . PHE A 1 213 ? 3.374 -11.738 5.665 1.00 95.25 213 PHE A O 1
ATOM 1736 N N . PHE A 1 214 ? 5.439 -12.577 5.384 1.00 94.06 214 PHE A N 1
ATOM 1737 C CA . PHE A 1 214 ? 5.688 -12.792 6.813 1.00 94.06 214 PHE A CA 1
ATOM 1738 C C . PHE A 1 214 ? 5.614 -11.499 7.625 1.00 94.06 214 PHE A C 1
ATOM 1740 O O . PHE A 1 214 ? 4.901 -11.453 8.632 1.00 94.06 214 PHE A O 1
ATOM 1747 N N . VAL A 1 215 ? 6.305 -10.445 7.177 1.00 96.94 215 VAL A N 1
ATOM 1748 C CA . VAL A 1 215 ? 6.290 -9.148 7.870 1.00 96.94 215 VAL A CA 1
ATOM 1749 C C . VAL A 1 215 ? 4.866 -8.602 7.939 1.00 96.94 215 VAL A C 1
ATOM 1751 O O . VAL A 1 215 ? 4.386 -8.248 9.018 1.00 96.94 215 VAL A O 1
ATOM 1754 N N . THR A 1 216 ? 4.157 -8.583 6.808 1.00 97.44 216 THR A N 1
ATOM 1755 C CA . THR A 1 216 ? 2.781 -8.082 6.752 1.00 97.44 216 THR A CA 1
ATOM 1756 C C . THR A 1 216 ? 1.828 -8.902 7.609 1.00 97.44 216 THR A C 1
ATOM 1758 O O . THR A 1 216 ? 0.951 -8.327 8.254 1.00 97.44 216 THR A O 1
ATOM 1761 N N . TRP A 1 217 ? 1.984 -10.223 7.652 1.00 94.56 217 TRP A N 1
ATOM 1762 C CA . TRP A 1 217 ? 1.129 -11.083 8.461 1.00 94.56 217 TRP A CA 1
ATOM 1763 C C . TRP A 1 217 ? 1.301 -10.807 9.952 1.00 94.56 217 TRP A C 1
ATOM 1765 O O . TRP A 1 217 ? 0.315 -10.530 10.639 1.00 94.56 217 TRP A O 1
ATOM 1775 N N . VAL A 1 218 ? 2.537 -10.820 10.454 1.00 94.06 218 VAL A N 1
ATOM 1776 C CA . VAL A 1 218 ? 2.814 -10.541 11.871 1.00 94.06 218 VAL A CA 1
ATOM 1777 C C . VAL A 1 218 ? 2.348 -9.129 12.233 1.00 94.06 218 VAL A C 1
ATOM 1779 O O . VAL A 1 218 ? 1.658 -8.943 13.238 1.00 94.06 218 VAL A O 1
ATOM 1782 N N . TRP A 1 219 ? 2.619 -8.143 11.373 1.00 96.94 219 TRP A N 1
ATOM 1783 C CA . TRP A 1 219 ? 2.089 -6.791 11.536 1.00 96.94 219 TRP A CA 1
ATOM 1784 C C . TRP A 1 219 ? 0.556 -6.768 11.603 1.00 96.94 219 TRP A C 1
ATOM 1786 O O . TRP A 1 219 ? -0.011 -6.115 12.480 1.00 96.94 219 TRP A O 1
ATOM 1796 N N . TYR A 1 220 ? -0.139 -7.504 10.734 1.00 94.62 220 TYR A N 1
ATOM 1797 C CA . TYR A 1 220 ? -1.601 -7.569 10.737 1.00 94.62 220 TYR A CA 1
ATOM 1798 C C . TYR A 1 220 ? -2.151 -8.205 12.022 1.00 94.62 220 TYR A C 1
ATOM 1800 O O . TYR A 1 220 ? -3.157 -7.738 12.559 1.00 94.62 220 TYR A O 1
ATOM 1808 N N . VAL A 1 221 ? -1.474 -9.218 12.574 1.00 91.88 221 VAL A N 1
ATOM 1809 C CA . VAL A 1 221 ? -1.818 -9.774 13.893 1.00 91.88 221 VAL A CA 1
ATOM 1810 C C . VAL A 1 221 ? -1.690 -8.700 14.976 1.00 91.88 221 VAL A C 1
ATOM 1812 O O . VAL A 1 221 ? -2.621 -8.532 15.768 1.00 91.88 221 VAL A O 1
ATOM 1815 N N . PHE A 1 222 ? -0.617 -7.901 14.970 1.00 93.75 222 PHE A N 1
ATOM 1816 C CA . PHE A 1 222 ? -0.497 -6.759 15.883 1.00 93.75 222 PHE A CA 1
ATOM 1817 C C . PHE A 1 222 ? -1.627 -5.739 15.700 1.00 93.75 222 PHE A C 1
ATOM 1819 O O . PHE A 1 222 ? -2.161 -5.252 16.697 1.00 93.75 222 PHE A O 1
ATOM 1826 N N . GLN A 1 223 ? -2.073 -5.467 14.467 1.00 94.12 223 GLN A N 1
ATOM 1827 C CA . GLN A 1 223 ? -3.224 -4.584 14.227 1.00 94.12 223 GLN A CA 1
ATOM 1828 C C . GLN A 1 223 ? -4.511 -5.107 14.871 1.00 94.12 223 GLN A C 1
ATOM 1830 O O . GLN A 1 223 ? -5.297 -4.327 15.419 1.00 94.12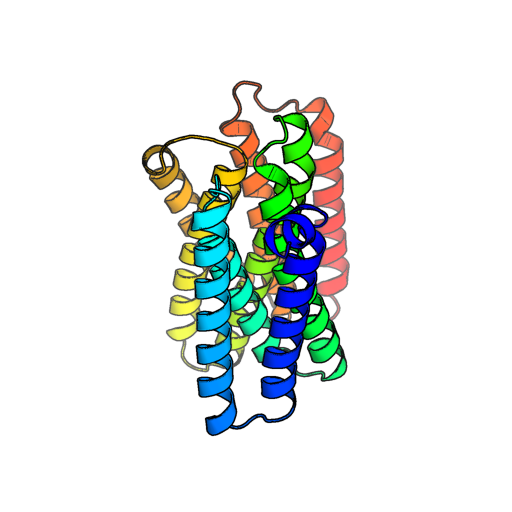 223 GLN A O 1
ATOM 1835 N N . LEU A 1 224 ? -4.737 -6.422 14.837 1.00 89.62 224 LEU A N 1
ATOM 1836 C CA . LEU A 1 224 ? -5.892 -7.037 15.492 1.00 89.62 224 LEU A CA 1
ATOM 1837 C C . LEU A 1 224 ? -5.813 -6.892 17.015 1.00 89.62 224 LEU A C 1
ATOM 1839 O O . LEU A 1 224 ? -6.809 -6.516 17.636 1.00 89.62 224 LEU A O 1
ATOM 1843 N N . LEU A 1 225 ? -4.640 -7.127 17.607 1.00 88.81 225 LEU A N 1
ATOM 1844 C CA . LEU A 1 225 ? -4.416 -6.961 19.046 1.00 88.81 225 LEU A CA 1
ATOM 1845 C C . LEU A 1 225 ? -4.594 -5.500 19.483 1.00 88.81 225 LEU A C 1
ATOM 1847 O O . LEU A 1 225 ? -5.350 -5.227 20.419 1.00 88.81 225 LEU A O 1
ATOM 1851 N N . ALA A 1 226 ? -3.988 -4.557 18.757 1.00 90.44 226 ALA A N 1
ATOM 1852 C CA . ALA A 1 226 ? -4.123 -3.122 19.006 1.00 90.44 226 ALA A CA 1
ATOM 1853 C C . ALA A 1 226 ? -5.590 -2.674 18.933 1.00 90.44 226 ALA A C 1
ATOM 1855 O O . ALA A 1 226 ? -6.077 -1.940 19.793 1.00 90.44 226 ALA A O 1
ATOM 1856 N N . ARG A 1 227 ? -6.346 -3.183 17.954 1.00 88.19 227 ARG A N 1
ATOM 1857 C CA . ARG A 1 227 ? -7.778 -2.896 17.835 1.00 88.19 227 ARG A CA 1
ATOM 1858 C C . ARG A 1 227 ? -8.569 -3.342 19.066 1.00 88.19 227 ARG A C 1
ATOM 1860 O O . ARG A 1 227 ? -9.494 -2.632 19.467 1.00 88.19 227 ARG A O 1
ATOM 1867 N N . PHE A 1 228 ? -8.259 -4.498 19.648 1.00 86.06 228 PHE A N 1
ATOM 1868 C CA . PHE A 1 228 ? -8.929 -4.926 20.876 1.00 86.06 228 PHE A CA 1
ATOM 1869 C C . PHE A 1 228 ? -8.540 -4.062 22.072 1.00 86.06 228 PHE A C 1
ATOM 1871 O O . PHE A 1 228 ? -9.420 -3.706 22.848 1.00 86.06 228 PHE A O 1
ATOM 1878 N N . HIS A 1 229 ? -7.265 -3.681 22.179 1.00 86.75 229 HIS A N 1
ATOM 1879 C CA . HIS A 1 229 ? -6.786 -2.788 23.234 1.00 86.75 229 HIS A CA 1
ATOM 1880 C C . HIS A 1 229 ? -7.500 -1.426 23.209 1.00 86.75 229 HIS A C 1
ATOM 1882 O O . HIS A 1 229 ? -7.931 -0.933 24.246 1.00 86.75 229 HIS A O 1
ATOM 1888 N N . PHE A 1 230 ? -7.711 -0.849 22.023 1.00 86.38 230 PHE A N 1
ATOM 1889 C CA . PHE A 1 230 ? -8.416 0.431 21.875 1.00 86.38 230 PHE A CA 1
ATOM 1890 C C . PHE A 1 230 ? -9.942 0.338 22.019 1.00 86.38 230 PHE A C 1
ATOM 1892 O O . PHE A 1 230 ? -10.622 1.364 22.071 1.00 86.38 230 PHE A O 1
ATOM 1899 N N . THR A 1 231 ? -10.516 -0.866 22.063 1.00 86.31 231 THR A N 1
ATOM 1900 C CA . THR A 1 231 ? -11.965 -1.046 22.214 1.00 86.31 231 THR A CA 1
ATOM 1901 C C . THR A 1 231 ? -12.321 -1.213 23.692 1.00 86.31 231 THR A C 1
ATOM 1903 O O . THR A 1 231 ? -11.795 -2.090 24.364 1.00 86.31 231 THR A O 1
ATOM 1906 N N . SER A 1 232 ? -13.314 -0.466 24.186 1.00 81.12 232 SER A N 1
ATOM 1907 C CA . SER A 1 232 ? -13.766 -0.539 25.592 1.00 81.12 232 SER A CA 1
ATOM 1908 C C . SER A 1 232 ? -14.264 -1.918 26.043 1.00 81.12 232 SER A C 1
ATOM 1910 O O . SER A 1 232 ? -14.307 -2.208 27.231 1.00 81.12 232 SER A O 1
ATOM 1912 N N . ARG A 1 233 ? -14.654 -2.777 25.096 1.00 78.12 233 ARG A N 1
ATOM 1913 C CA . ARG A 1 233 ? -15.166 -4.132 25.354 1.00 78.12 233 ARG A CA 1
ATOM 1914 C C . ARG A 1 233 ? -14.068 -5.176 25.598 1.00 78.12 233 ARG A C 1
ATOM 1916 O O . ARG A 1 233 ? -14.410 -6.325 25.862 1.00 78.12 233 ARG A O 1
ATOM 1923 N N . GLY A 1 234 ? -12.790 -4.802 25.489 1.00 76.19 234 GLY A N 1
ATOM 1924 C CA . GLY A 1 234 ? -11.658 -5.714 25.656 1.00 76.19 234 GLY A CA 1
ATOM 1925 C C . GLY A 1 234 ? -11.645 -6.885 24.660 1.00 76.19 234 GLY A C 1
ATOM 1926 O O . GLY A 1 234 ? -12.371 -6.901 23.659 1.00 76.19 234 GLY A O 1
ATOM 1927 N N . VAL A 1 235 ? -10.793 -7.879 24.929 1.00 77.12 235 VAL A N 1
ATOM 1928 C CA . VAL A 1 235 ? -10.690 -9.110 24.127 1.00 77.12 235 VAL A CA 1
ATOM 1929 C C . VAL A 1 235 ? -11.647 -10.166 24.682 1.00 77.12 235 VAL A C 1
ATOM 1931 O O . VAL A 1 235 ? -11.480 -10.647 25.800 1.00 77.12 235 VAL A O 1
ATOM 1934 N N . LEU A 1 236 ? -12.616 -10.599 23.873 1.00 83.94 236 LEU A N 1
ATOM 1935 C CA . LEU A 1 236 ? -13.421 -11.790 24.170 1.00 83.94 236 LEU A CA 1
ATOM 1936 C C . LEU A 1 236 ? -12.640 -13.050 23.768 1.00 83.94 236 LEU A C 1
ATOM 1938 O O . LEU A 1 236 ? -12.859 -13.600 22.685 1.00 83.94 236 LEU A O 1
ATOM 1942 N N . TRP A 1 237 ? -11.709 -13.480 24.622 1.00 81.31 237 TRP A N 1
ATOM 1943 C CA . TRP A 1 237 ? -10.743 -14.545 24.324 1.00 81.31 237 TRP A CA 1
ATOM 1944 C C . TRP A 1 237 ? -11.382 -15.843 23.831 1.00 81.31 237 TRP A C 1
ATOM 1946 O O . TRP A 1 237 ? -10.889 -16.434 22.874 1.00 81.31 237 TRP A O 1
ATOM 1956 N N . GLU A 1 238 ? -12.517 -16.253 24.398 1.00 83.06 238 GLU A N 1
ATOM 1957 C CA . GLU A 1 238 ? -13.224 -17.478 23.995 1.00 83.06 238 GLU A CA 1
ATOM 1958 C C . GLU A 1 238 ? -13.575 -17.508 22.504 1.00 83.06 238 GLU A C 1
ATOM 1960 O O . GLU A 1 238 ? -13.430 -18.537 21.851 1.00 83.06 238 GLU A O 1
ATOM 1965 N N . LYS A 1 239 ? -13.949 -16.356 21.935 1.00 82.75 239 LYS A N 1
ATOM 1966 C CA . LYS A 1 239 ? -14.306 -16.236 20.514 1.00 82.75 239 LYS A CA 1
ATOM 1967 C C . LYS A 1 239 ? -13.088 -16.085 19.601 1.00 82.75 239 LYS A C 1
ATOM 1969 O O . LYS A 1 239 ? -13.230 -16.221 18.390 1.00 82.75 239 LYS A O 1
ATOM 1974 N N . GLN A 1 240 ? -11.916 -15.771 20.156 1.00 82.69 240 GLN A N 1
ATOM 1975 C CA . GLN A 1 240 ? -10.686 -15.508 19.397 1.00 82.69 240 GLN A CA 1
ATOM 1976 C C . GLN A 1 240 ? -9.702 -16.682 19.410 1.00 82.69 240 GLN A C 1
ATOM 1978 O O . GLN A 1 240 ? -8.856 -16.757 18.522 1.00 82.69 240 GLN A O 1
ATOM 1983 N N . LYS A 1 241 ? -9.824 -17.626 20.357 1.00 86.19 241 LYS A N 1
ATOM 1984 C CA . LYS A 1 241 ? -8.943 -18.806 20.456 1.00 86.19 241 LYS A CA 1
ATOM 1985 C C . LYS A 1 241 ? -8.841 -19.568 19.135 1.00 86.19 241 LYS A C 1
ATOM 1987 O O . LYS A 1 241 ? -7.737 -19.793 18.659 1.00 86.19 241 LYS A O 1
ATOM 1992 N N . ALA A 1 242 ? -9.973 -19.896 18.510 1.00 86.38 242 ALA A N 1
ATOM 1993 C CA . ALA A 1 242 ? -9.983 -20.623 17.238 1.00 86.38 242 ALA A CA 1
ATOM 1994 C C . ALA A 1 242 ? -9.270 -19.850 16.114 1.00 86.38 242 ALA A C 1
ATOM 1996 O O . ALA A 1 242 ? -8.523 -20.439 15.339 1.00 86.38 242 ALA A O 1
ATOM 1997 N N . PHE A 1 243 ? -9.443 -18.524 16.060 1.00 82.62 243 PHE A N 1
ATOM 1998 C CA . PHE A 1 243 ? -8.757 -17.674 15.087 1.00 82.62 243 PHE A CA 1
ATOM 1999 C C . PHE A 1 243 ? -7.240 -17.654 15.321 1.00 82.62 243 PHE A C 1
ATOM 2001 O O . PHE A 1 243 ? -6.475 -17.805 14.370 1.00 82.62 243 PHE A O 1
ATOM 2008 N N . LEU A 1 244 ? -6.795 -17.508 16.572 1.00 85.44 244 LEU A N 1
ATOM 2009 C CA . LEU A 1 244 ? -5.371 -17.520 16.925 1.00 85.44 244 LEU A CA 1
ATOM 2010 C C . LEU A 1 244 ? -4.728 -18.877 16.627 1.00 85.44 244 LEU A C 1
ATOM 2012 O O . LEU A 1 244 ? -3.685 -18.919 15.984 1.00 85.44 244 LEU A O 1
ATOM 2016 N N . ILE A 1 245 ? -5.381 -19.977 17.016 1.00 88.00 245 ILE A N 1
ATOM 2017 C CA . ILE A 1 245 ? -4.910 -21.340 16.733 1.00 88.00 245 ILE A CA 1
ATOM 2018 C C . ILE A 1 245 ? -4.792 -21.553 15.223 1.00 88.00 245 ILE A C 1
ATOM 2020 O O . ILE A 1 245 ? -3.754 -22.013 14.759 1.00 88.00 245 ILE A O 1
AT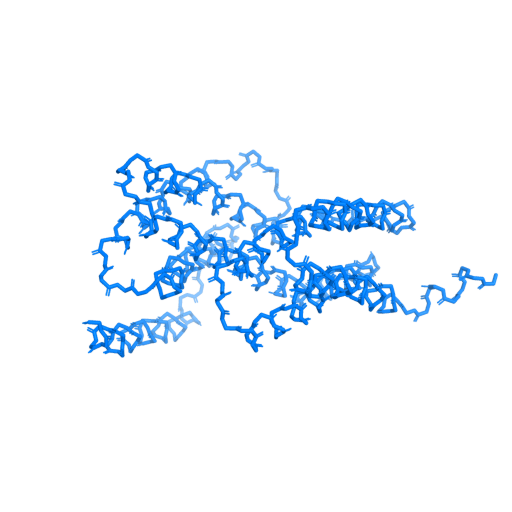OM 2024 N N . ALA A 1 246 ? -5.804 -21.160 14.444 1.00 87.25 246 ALA A N 1
ATOM 2025 C CA . ALA A 1 246 ? -5.752 -21.272 12.989 1.00 87.25 246 ALA A CA 1
ATOM 2026 C C . ALA A 1 246 ? -4.587 -20.469 12.386 1.00 87.25 246 ALA A C 1
ATOM 2028 O O . ALA A 1 246 ? -3.903 -20.977 11.504 1.00 87.25 246 ALA A O 1
ATOM 2029 N N . ASN A 1 247 ? -4.313 -19.255 12.879 1.00 85.94 247 ASN A N 1
ATOM 2030 C CA . ASN A 1 247 ? -3.165 -18.467 12.419 1.00 85.94 247 ASN A CA 1
ATOM 2031 C C . ASN A 1 247 ? -1.831 -19.139 12.764 1.00 85.94 247 ASN A C 1
ATOM 2033 O O . ASN A 1 247 ? -0.953 -19.185 11.911 1.00 85.94 247 ASN A O 1
ATOM 2037 N N . VAL A 1 248 ? -1.686 -19.693 13.972 1.00 86.31 248 VAL A N 1
ATOM 2038 C CA . VAL A 1 248 ? -0.471 -20.423 14.374 1.00 86.31 248 VAL A CA 1
ATOM 2039 C C . VAL A 1 248 ? -0.268 -21.664 13.505 1.00 86.31 248 VAL A C 1
ATOM 2041 O O . VAL A 1 248 ? 0.831 -21.885 13.006 1.00 86.31 248 VAL A O 1
ATOM 2044 N N . VAL A 1 249 ? -1.322 -22.448 13.267 1.00 89.31 249 VAL A N 1
ATOM 2045 C CA . VAL A 1 249 ? -1.253 -23.636 12.402 1.00 89.31 249 VAL A CA 1
ATOM 2046 C C . VAL A 1 249 ? -0.878 -23.247 10.975 1.00 89.31 249 VAL A C 1
ATOM 2048 O O . VAL A 1 249 ? 0.037 -23.837 10.406 1.00 89.31 249 VAL A O 1
ATOM 2051 N N . LEU A 1 250 ? -1.529 -22.227 10.407 1.00 86.06 250 LEU A N 1
ATOM 2052 C CA . LEU A 1 250 ? -1.184 -21.717 9.080 1.00 86.06 250 LEU A CA 1
ATOM 2053 C C . LEU A 1 250 ? 0.273 -21.245 9.026 1.00 86.06 250 LEU A C 1
ATOM 2055 O O . LEU A 1 250 ? 0.947 -21.488 8.031 1.00 86.06 250 LEU A O 1
ATOM 2059 N N . PHE A 1 251 ? 0.765 -20.591 10.081 1.00 82.75 251 PHE A N 1
ATOM 2060 C CA . PHE A 1 251 ? 2.136 -20.089 10.145 1.00 82.75 251 PHE A CA 1
ATOM 2061 C C . PHE A 1 251 ? 3.149 -21.236 10.138 1.00 82.75 251 PHE A C 1
ATOM 2063 O O . PHE A 1 251 ? 4.103 -21.210 9.363 1.00 82.75 251 PHE A O 1
ATOM 2070 N N . VAL A 1 252 ? 2.900 -22.282 10.933 1.00 85.31 252 VAL A N 1
ATOM 2071 C CA . VAL A 1 252 ? 3.729 -23.497 10.959 1.00 85.31 252 VAL A CA 1
ATOM 2072 C C . VAL A 1 252 ? 3.709 -24.212 9.610 1.00 85.31 252 VAL A C 1
ATOM 2074 O O . VAL A 1 252 ? 4.766 -24.594 9.113 1.00 85.31 252 VAL A O 1
ATOM 2077 N N . LEU A 1 253 ? 2.534 -24.363 8.990 1.00 86.38 253 LEU A N 1
ATOM 2078 C CA . LEU A 1 253 ? 2.417 -24.973 7.663 1.00 86.38 253 LEU A CA 1
ATOM 2079 C C . LEU A 1 253 ? 3.190 -24.178 6.611 1.00 86.38 253 LEU A C 1
ATOM 2081 O O . LEU A 1 253 ? 3.866 -24.770 5.776 1.00 86.38 253 LEU A O 1
ATOM 2085 N N . LEU A 1 254 ? 3.125 -22.849 6.667 1.00 80.81 254 LEU A N 1
ATOM 2086 C CA . LEU A 1 254 ? 3.826 -21.987 5.728 1.00 80.81 254 LEU A CA 1
ATOM 2087 C C . LEU A 1 254 ? 5.344 -22.089 5.902 1.00 80.81 254 LEU A C 1
ATOM 2089 O O . LEU A 1 254 ? 6.052 -22.294 4.920 1.00 80.81 254 LEU A O 1
ATOM 2093 N N . LEU A 1 255 ? 5.847 -22.042 7.140 1.00 80.06 255 LEU A N 1
ATOM 2094 C CA . LEU A 1 255 ? 7.263 -22.301 7.407 1.00 80.06 255 LEU A CA 1
ATOM 2095 C C . LEU A 1 255 ? 7.676 -23.686 6.900 1.00 80.06 255 LEU A C 1
ATOM 2097 O O . LEU A 1 255 ? 8.664 -23.801 6.188 1.00 80.06 255 LEU A O 1
ATOM 2101 N N . TRP A 1 256 ? 6.905 -24.732 7.191 1.00 82.19 256 TRP A N 1
ATOM 2102 C CA . TRP A 1 256 ? 7.230 -26.088 6.750 1.00 82.19 256 TRP A CA 1
ATOM 2103 C C . TRP A 1 256 ? 7.270 -26.234 5.221 1.00 82.19 256 TRP A C 1
ATOM 2105 O O . TRP A 1 256 ? 8.166 -26.895 4.691 1.00 82.19 256 TRP A O 1
ATOM 2115 N N . LEU A 1 257 ? 6.331 -25.596 4.516 1.00 81.69 257 LEU A N 1
ATOM 2116 C CA . LEU A 1 257 ? 6.255 -25.627 3.058 1.00 81.69 257 LEU A CA 1
ATOM 2117 C C . LEU A 1 257 ? 7.363 -24.820 2.386 1.00 81.69 257 LEU A C 1
ATOM 2119 O O . LEU A 1 257 ? 7.828 -25.260 1.348 1.00 81.69 257 LEU A O 1
ATOM 2123 N N . PHE A 1 258 ? 7.789 -23.676 2.928 1.00 73.00 258 PHE A N 1
ATOM 2124 C CA . PHE A 1 258 ? 8.759 -22.801 2.250 1.00 73.00 258 PHE A CA 1
ATOM 2125 C C . PHE A 1 258 ? 10.206 -22.968 2.730 1.00 73.00 258 PHE A C 1
ATOM 2127 O O . PHE A 1 258 ? 11.116 -22.770 1.932 1.00 73.00 258 PHE A O 1
ATOM 2134 N N . VAL A 1 259 ? 10.443 -23.418 3.969 1.00 65.81 259 VAL A N 1
ATOM 2135 C CA . VAL A 1 259 ? 11.798 -23.713 4.491 1.00 65.81 259 VAL A CA 1
ATOM 2136 C C . VAL A 1 259 ? 12.504 -24.822 3.708 1.00 65.81 259 VAL A C 1
ATOM 2138 O O . VAL A 1 259 ? 13.724 -24.890 3.721 1.00 65.81 259 VAL A O 1
ATOM 2141 N N . ARG A 1 260 ? 11.764 -25.690 3.009 1.00 56.66 260 ARG A N 1
ATOM 2142 C CA . ARG A 1 260 ? 12.341 -26.818 2.258 1.00 56.66 260 ARG A CA 1
ATOM 2143 C C . ARG A 1 260 ? 12.720 -26.514 0.806 1.00 56.66 260 ARG A C 1
ATOM 2145 O O . ARG A 1 260 ? 13.325 -27.374 0.179 1.00 56.66 260 ARG A O 1
ATOM 2152 N N . TRP A 1 261 ? 12.317 -25.368 0.260 1.00 52.53 261 TRP A N 1
ATOM 2153 C CA . TRP A 1 261 ? 12.429 -25.080 -1.180 1.00 52.53 261 TRP A CA 1
ATOM 2154 C C . TRP A 1 261 ? 13.433 -23.972 -1.516 1.00 52.53 261 TRP A C 1
ATOM 2156 O O . TRP A 1 261 ? 13.413 -23.464 -2.638 1.00 52.53 261 TRP A O 1
ATOM 2166 N N . VAL A 1 262 ? 14.301 -23.612 -0.565 1.00 50.41 262 VAL A N 1
ATOM 2167 C CA . VAL A 1 262 ? 15.451 -22.724 -0.785 1.00 50.41 262 VAL A CA 1
ATOM 2168 C C . VAL A 1 262 ? 16.734 -23.453 -0.428 1.00 50.41 262 VAL A C 1
ATOM 2170 O O . VAL A 1 262 ? 16.735 -24.130 0.625 1.00 50.41 262 VAL A O 1
#

pLDDT: mean 88.98, std 11.76, range [44.66, 98.31]

Secondary structure (DSSP, 8-state):
-HHHHHHS-HHHHHHHHHHHHHHHHHHHHH---HHHHHHHHHHHHHHHHHHHHHHHHHH--SS-HHHHHHHHHHHHHHHHHH---HHHHHHHHHHHHHHHHHHHHHHHTTSS--TTTTHHHHHHHHHHHHHHHHHHHHHHHHHHHH---THHHHHHHHHHHHHHHHHHHHHHHHH----HHHHHHHHHHHHHHHHHHHHHHHTSS--HHHHHHHHHHHHHHHHHHHHHHTSTT---HHHHHHHHHHHHHHHHHHHHHHTT--

Sequence (262 aa):
MLQRLFMQSPTHIGAIIGALSAAALFTVHQFPSLAVFFPVMVSWLVLLILAYWYIDIRFGWKYPLLAYILVTVFSLFSLLSVVERAQIRFVLIVVIAAIVGALYGWGIVRIDAGWKSEKPFRRFASMVLAFDAYALITFFFALSSFTSSPRLPLLFTVLGGLWFAVLSLFMWRLYFRVQVKAFLFWMLIMGVVTMELIWVVHLLPFGYPILGFFVTWVWYVFQLLARFHFTSRGVLWEKQKAFLIANVVLFVLLLWLFVRWV

Radius of gyration: 19.74 Å; chains: 1; bounding box: 56×46×49 Å

Foldseek 3Di:
DVVVVCVPALLVLLLVLLVLQLVLLVQCVVDVDPVSNPVSVVVNLVVLVVSVVVLCVVQNFPAPLNVLLVLLVVLLVLLLVLDDDPVVNNVSSSVSSNLSSCSRSVRRVPSPDDPVSLVVVLVSSLVSLLVSLLSNQLSLLSVVVPDPDPVSNLVSLLVSLLSLLVSLLNNVVSPDPDDSVVCPVVSVVSSVVLSVLLVVLSPDPARSSLSSVVSSLVSVVVSVQVVQVPDPVHDPCVVCVVVVVVSVVVVVVSCVVGVPPD